Protein 1H4X (pdb70)

Structure (mmCIF, N/CA/C/O backbone):
data_1H4X
#
_entry.id   1H4X
#
_cell.length_a   51.119
_cell.length_b   61.577
_cell.length_c   65.892
_cell.angle_alpha   90.00
_cell.angle_beta   90.00
_cell.angle_gamma   90.00
#
_symmetry.space_group_name_H-M   'P 21 21 21'
#
loop_
_entity.id
_entity.type
_entity.pdbx_description
1 polymer 'ANTI-SIGMA F FACTOR ANTAGONIST'
2 non-polymer 2-AMINO-2-HYDROXYMETHYL-PROPANE-1,3-DIOL
3 water water
#
loop_
_atom_site.group_PDB
_atom_site.id
_atom_site.type_symbol
_atom_site.label_atom_id
_atom_site.label_alt_id
_atom_site.label_comp_id
_atom_site.label_asym_id
_atom_site.label_entity_id
_atom_site.label_seq_id
_atom_site.pdbx_PDB_ins_code
_atom_site.Cartn_x
_atom_site.Cartn_y
_atom_site.Cartn_z
_atom_site.occupancy
_atom_site.B_iso_or_equiv
_atom_site.auth_seq_id
_atom_site.auth_comp_id
_atom_site.auth_asym_id
_atom_site.auth_atom_id
_atom_site.pdbx_PDB_model_num
ATOM 1 N N . ALA A 1 2 ? 26.101 9.228 24.206 1.00 11.16 2 ALA A N 1
ATOM 2 C CA . ALA A 1 2 ? 27.060 9.354 25.298 1.00 10.66 2 ALA A CA 1
ATOM 3 C C . ALA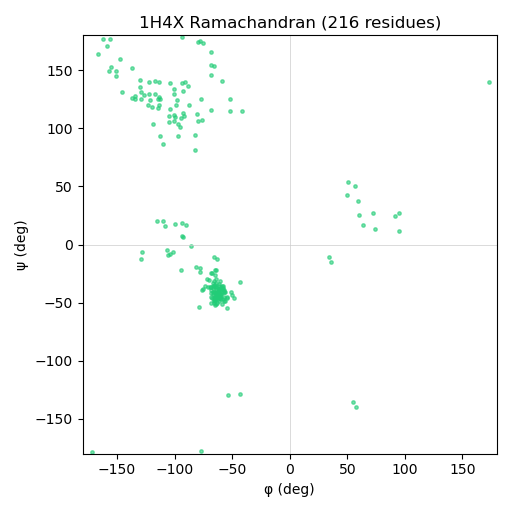 A 1 2 ? 26.669 10.474 26.266 1.00 8.94 2 ALA A C 1
ATOM 4 O O . ALA A 1 2 ? 25.889 11.364 25.955 1.00 9.20 2 ALA A O 1
ATOM 6 N N . PHE A 1 3 ? 27.215 10.382 27.493 1.00 8.79 3 PHE A N 1
ATOM 7 C CA . PHE A 1 3 ? 26.933 11.412 28.486 1.00 8.39 3 PHE A CA 1
ATOM 8 C C . PHE A 1 3 ? 28.020 11.471 29.562 1.00 8.31 3 PHE A C 1
ATOM 9 O O . PHE A 1 3 ? 28.666 10.482 29.883 1.00 9.84 3 PHE A O 1
ATOM 17 N N . GLN A 1 4 ? 28.212 12.688 30.084 1.00 7.40 4 GLN A N 1
ATOM 18 C CA . GLN A 1 4 ? 29.069 12.830 31.255 1.00 7.56 4 GLN A CA 1
ATOM 19 C C . GLN A 1 4 ? 28.309 13.356 32.477 1.00 7.21 4 GLN A C 1
ATOM 20 O O . GLN A 1 4 ? 27.432 14.207 32.388 1.00 7.98 4 GLN A O 1
ATOM 26 N N . LEU A 1 5 ? 28.655 12.784 33.649 1.00 8.08 5 LEU A N 1
ATOM 27 C CA . LEU A 1 5 ? 28.147 13.321 34.911 1.00 7.69 5 LEU A CA 1
ATOM 28 C C . LEU A 1 5 ? 29.250 14.002 35.725 1.00 8.05 5 LEU A C 1
ATOM 29 O O . LEU A 1 5 ? 29.903 13.403 36.568 1.00 9.82 5 LEU A O 1
ATOM 34 N N . GLU A 1 6 ? 29.465 15.298 35.427 1.00 7.07 6 GLU A N 1
ATOM 35 C CA . GLU A 1 6 ? 30.611 15.949 36.042 1.00 7.14 6 GLU A CA 1
ATOM 36 C C . GLU A 1 6 ? 30.196 16.745 37.276 1.00 6.49 6 GLU A C 1
ATOM 37 O O . GLU A 1 6 ? 29.301 17.577 37.247 1.00 7.23 6 GLU A O 1
ATOM 43 N N . MET A 1 7 ? 30.844 16.422 38.404 1.00 7.29 7 MET A N 1
ATOM 44 C CA . MET A 1 7 ? 30.608 17.220 39.595 1.00 8.03 7 MET A CA 1
ATOM 45 C C . MET A 1 7 ? 31.467 18.485 39.573 1.00 8.27 7 MET A C 1
ATOM 46 O O . MET A 1 7 ? 32.570 18.535 40.100 1.00 11.94 7 MET A O 1
ATOM 51 N N . VAL A 1 8 ? 3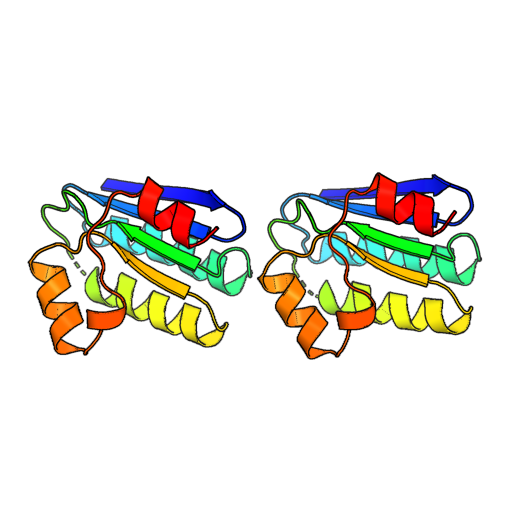0.967 19.495 38.832 1.00 7.73 8 VAL A N 1
ATOM 52 C CA . VAL A 1 8 ? 31.757 20.692 38.580 1.00 9.08 8 VAL A CA 1
ATOM 53 C C . VAL A 1 8 ? 32.105 21.417 39.884 1.00 9.40 8 VAL A C 1
ATOM 54 O O . VAL A 1 8 ? 33.150 22.040 40.028 1.00 10.85 8 VAL A O 1
ATOM 60 N N . THR A 1 9 ? 31.169 21.354 40.849 1.00 9.81 9 THR A N 1
ATOM 61 C CA . THR A 1 9 ? 31.387 21.912 42.182 1.00 10.52 9 THR A CA 1
ATOM 62 C C . THR A 1 9 ? 30.453 21.286 43.218 1.00 10.79 9 THR A C 1
ATOM 63 O O . THR A 1 9 ? 29.542 20.530 42.902 1.00 12.34 9 THR A O 1
ATOM 67 N N . ARG A 1 10 ? 30.725 21.602 44.499 1.00 12.28 10 ARG A N 1
ATOM 68 C CA . ARG A 1 10 ? 29.982 20.892 45.549 1.00 12.05 10 ARG A CA 1
ATOM 69 C C . ARG A 1 10 ? 28.488 20.711 45.216 1.00 11.58 10 ARG A C 1
ATOM 70 O O . ARG A 1 10 ? 27.733 21.666 45.091 1.00 11.97 10 ARG A O 1
ATOM 78 N N . GLU A 1 11 ? 28.088 19.429 45.046 1.00 12.41 11 GLU A N 1
ATOM 79 C CA . GLU A 1 11 ? 26.665 19.077 44.959 1.00 11.72 11 GLU A CA 1
ATOM 80 C C . GLU A 1 11 ? 25.927 19.757 43.798 1.00 9.96 11 GLU A C 1
ATOM 81 O O . GLU A 1 11 ? 24.712 19.683 43.674 1.00 10.40 11 GLU A O 1
ATOM 87 N N . THR A 1 12 ? 26.739 20.089 42.800 1.00 9.57 12 THR A N 1
ATOM 88 C CA . THR A 1 12 ? 26.236 20.538 41.488 1.00 8.71 12 THR A CA 1
ATOM 89 C C . THR A 1 12 ? 26.773 19.655 40.383 1.00 7.22 12 THR A C 1
ATOM 90 O O . THR A 1 12 ? 27.984 19.557 40.235 1.00 8.41 12 THR A O 1
ATOM 94 N N . VAL A 1 13 ? 25.851 19.017 39.654 1.00 6.78 13 VAL A N 1
ATOM 95 C CA . VAL A 1 13 ? 26.306 18.128 38.594 1.00 6.93 13 VAL A CA 1
ATOM 96 C C . VAL A 1 13 ? 25.861 18.608 37.222 1.00 6.46 13 VAL A C 1
ATOM 97 O O . VAL A 1 13 ? 24.708 18.939 36.983 1.00 6.84 13 VAL A O 1
ATOM 101 N N . VAL A 1 14 ? 26.836 18.683 36.304 1.00 6.12 14 VAL A N 1
ATOM 102 C CA . VAL A 1 14 ? 26.467 18.911 34.910 1.00 6.18 14 VAL A CA 1
ATOM 103 C C . VAL A 1 14 ? 26.284 17.596 34.149 1.00 6.23 14 VAL A C 1
ATOM 104 O O . VAL A 1 14 ? 27.220 16.843 33.898 1.00 7.12 14 VAL A O 1
ATOM 108 N N . ILE A 1 15 ? 25.016 17.315 33.809 1.00 6.06 15 ILE A N 1
ATOM 109 C CA . ILE A 1 15 ? 24.742 16.177 32.940 1.00 6.32 15 ILE A CA 1
ATOM 110 C C . ILE A 1 15 ? 24.944 16.547 31.464 1.00 6.20 15 ILE A C 1
ATOM 111 O O . ILE A 1 15 ? 24.079 17.093 30.795 1.00 6.92 15 ILE A O 1
ATOM 116 N N . ARG A 1 16 ? 26.168 16.264 30.978 1.00 6.71 16 ARG A N 1
ATOM 117 C CA . ARG A 1 16 ? 26.517 16.612 29.601 1.00 7.19 16 ARG A CA 1
ATOM 118 C C . ARG A 1 16 ? 26.125 15.515 28.604 1.00 7.53 16 ARG A C 1
ATOM 119 O O . ARG A 1 16 ? 26.555 14.370 28.685 1.00 8.91 16 ARG A O 1
ATOM 127 N N . LEU A 1 17 ? 25.254 15.899 27.648 1.00 7.16 17 LEU A N 1
ATOM 128 C CA . LEU A 1 17 ? 24.757 14.925 26.682 1.00 8.16 17 LEU A CA 1
ATOM 129 C C . LEU A 1 17 ? 25.415 15.082 25.307 1.00 8.70 17 LEU A C 1
ATOM 130 O O . LEU A 1 17 ? 25.597 16.178 24.795 1.00 9.27 17 LEU A O 1
ATOM 135 N N . PHE A 1 18 ? 25.730 13.946 24.694 1.00 9.55 18 PHE A N 1
ATOM 136 C CA . PHE A 1 18 ? 26.460 13.792 23.437 1.00 10.73 18 PHE A CA 1
ATOM 137 C C . PHE A 1 18 ? 25.786 12.784 22.498 1.00 10.66 18 PHE A C 1
ATOM 138 O O . PHE A 1 18 ? 25.528 11.641 22.852 1.00 14.02 18 PHE A O 1
ATOM 146 N N . GLY A 1 19 ? 25.483 13.208 21.255 1.00 8.90 19 GLY A N 1
ATOM 147 C CA . GLY A 1 19 ? 24.952 12.267 20.269 1.00 10.17 19 GLY A CA 1
ATOM 148 C C . GLY A 1 19 ? 23.696 11.546 20.768 1.00 9.54 19 GLY A C 1
ATOM 149 O O . GLY A 1 19 ? 22.713 12.157 21.163 1.00 12.51 19 GLY A O 1
ATOM 150 N N . GLU A 1 20 ? 23.585 10.252 20.581 1.00 10.16 20 GLU A N 1
ATOM 151 C CA . GLU A 1 20 ? 22.332 9.616 20.938 1.00 9.69 20 GLU A CA 1
ATOM 152 C C . GLU A 1 20 ? 22.335 9.175 22.400 1.00 9.33 20 GLU A C 1
ATOM 153 O O . GLU A 1 20 ? 23.309 8.653 22.930 1.00 10.71 20 GLU A O 1
ATOM 159 N N . LEU A 1 21 ? 21.202 9.452 23.068 1.00 9.44 21 LEU A N 1
ATOM 160 C CA . LEU A 1 21 ? 20.973 8.917 24.404 1.00 9.50 21 LEU A CA 1
ATOM 161 C C . LEU A 1 21 ? 19.831 7.895 24.413 1.00 8.73 21 LEU A C 1
ATOM 162 O O . LEU A 1 21 ? 18.657 8.227 24.516 1.00 9.62 21 LEU A O 1
ATOM 167 N N . ASP A 1 22 ? 20.209 6.609 24.266 1.00 9.00 22 ASP A N 1
ATOM 168 C CA . ASP A 1 22 ? 19.173 5.576 24.232 1.00 9.04 22 ASP A CA 1
ATOM 169 C C . ASP A 1 22 ? 18.671 5.205 25.636 1.00 7.98 22 ASP A C 1
ATOM 170 O O . ASP A 1 22 ? 19.156 5.686 26.651 1.00 8.61 22 ASP A O 1
ATOM 175 N N . HIS A 1 23 ? 17.634 4.342 25.666 1.00 8.36 23 HIS A N 1
ATOM 176 C CA . HIS A 1 23 ? 17.015 4.033 26.956 1.00 7.93 23 HIS A CA 1
ATOM 177 C C . HIS A 1 23 ? 17.978 3.306 27.906 1.00 8.13 23 HIS A C 1
ATOM 178 O O . HIS A 1 23 ? 17.889 3.411 29.122 1.00 8.51 23 HIS A O 1
ATOM 185 N N . HIS A 1 24 ? 19.018 2.548 27.537 1.00 8.21 24 HIS A N 1
ATOM 186 C CA . HIS A 1 24 ? 19.955 2.031 28.525 1.00 8.11 24 HIS A CA 1
ATOM 187 C C . HIS A 1 24 ? 20.667 3.146 29.224 1.00 8.02 24 HIS A C 1
ATOM 188 O O . HIS A 1 24 ? 20.857 3.140 30.452 1.00 8.73 24 HIS A O 1
ATOM 195 N N . ALA A 1 25 ? 21.134 4.127 28.465 1.00 8.05 25 ALA A N 1
ATOM 196 C CA . ALA A 1 25 ? 21.831 5.276 29.044 1.00 8.04 25 ALA A CA 1
ATOM 197 C C . ALA A 1 25 ? 20.911 6.094 29.925 1.00 7.81 25 ALA A C 1
ATOM 198 O O . ALA A 1 25 ? 21.339 6.591 30.973 1.00 7.98 25 ALA A O 1
ATOM 200 N N . VAL A 1 26 ? 19.668 6.291 29.510 1.00 7.60 26 VAL A N 1
ATOM 201 C CA . VAL A 1 26 ? 18.711 6.992 30.325 1.00 8.05 26 VAL A CA 1
ATOM 202 C C . VAL A 1 26 ? 18.608 6.342 31.691 1.00 8.14 26 VAL A C 1
ATOM 203 O O . VAL A 1 26 ? 18.625 7.036 32.727 1.00 8.29 26 VAL A O 1
ATOM 207 N N . GLU A 1 27 ? 18.512 5.012 31.707 1.00 8.34 27 GLU A N 1
ATOM 208 C CA . GLU A 1 27 ? 18.393 4.305 32.975 1.00 9.45 27 GLU A CA 1
ATOM 209 C C . GLU A 1 27 ? 19.661 4.425 33.817 1.00 8.84 27 GLU A C 1
ATOM 210 O O . GLU A 1 27 ? 19.580 4.504 35.040 1.00 9.97 27 GLU A O 1
ATOM 216 N N . GLN A 1 28 ? 20.834 4.442 33.193 1.00 8.79 28 GLN A N 1
ATOM 217 C CA . GLN A 1 28 ? 22.072 4.617 33.949 1.00 9.62 28 GLN A CA 1
ATOM 218 C C . GLN A 1 28 ? 22.058 5.983 34.651 1.00 8.33 28 GLN A C 1
ATOM 219 O O . GLN A 1 28 ? 22.440 6.104 35.823 1.00 10.15 28 GLN A O 1
ATOM 225 N N . ILE A 1 29 ? 21.645 7.021 33.955 1.00 7.42 29 ILE A N 1
ATOM 226 C CA . ILE A 1 29 ? 21.598 8.352 34.528 1.00 7.62 29 ILE A CA 1
ATOM 227 C C . ILE A 1 29 ? 20.558 8.376 35.644 1.00 7.66 29 ILE A C 1
ATOM 228 O O . ILE A 1 29 ? 20.816 8.912 36.730 1.00 8.29 29 ILE A O 1
ATOM 233 N N . ARG A 1 30 ? 19.370 7.814 35.411 1.00 7.67 30 ARG A N 1
ATOM 234 C CA . ARG A 1 30 ? 18.327 7.905 36.412 1.00 8.78 30 ARG A CA 1
ATOM 235 C C . ARG A 1 30 ? 18.791 7.261 37.707 1.00 8.86 30 ARG A C 1
ATOM 236 O O . ARG A 1 30 ? 18.629 7.802 38.793 1.00 9.88 30 ARG A O 1
ATOM 244 N N . ALA A 1 31 ? 19.369 6.075 37.652 1.00 9.42 31 ALA A N 1
ATOM 245 C CA . ALA A 1 31 ? 19.776 5.425 38.870 1.00 10.37 31 ALA A CA 1
ATOM 246 C C . ALA A 1 31 ? 20.846 6.206 39.606 1.00 10.15 31 ALA A C 1
ATOM 247 O O . ALA A 1 31 ? 20.769 6.367 40.854 1.00 11.61 31 ALA A O 1
ATOM 249 N N . LYS A 1 32 ? 21.852 6.683 38.904 1.00 9.32 32 LYS A N 1
ATOM 250 C CA . LYS A 1 32 ? 22.950 7.359 39.588 1.00 9.38 32 LYS A CA 1
ATOM 251 C C . LYS A 1 32 ? 22.514 8.689 40.213 1.00 8.53 32 LYS A C 1
ATOM 252 O O . LYS A 1 32 ? 22.851 9.021 41.342 1.00 9.51 32 LYS A O 1
ATOM 258 N N . ILE A 1 33 ? 21.770 9.483 39.419 1.00 7.55 33 ILE A N 1
ATOM 259 C CA . ILE A 1 33 ? 21.369 10.807 39.891 1.00 6.98 33 ILE A CA 1
ATOM 260 C C . ILE A 1 33 ? 20.233 10.736 40.917 1.00 7.39 33 ILE A C 1
ATOM 261 O O . ILE A 1 33 ? 20.215 11.448 41.913 1.00 7.61 33 ILE A O 1
ATOM 266 N N . SER A 1 34 ? 19.254 9.851 40.774 1.00 7.64 34 SER A N 1
ATOM 267 C CA . SER A 1 34 ? 18.229 9.721 41.805 1.00 9.07 34 SER A CA 1
ATOM 268 C C . SER A 1 34 ? 18.882 9.398 43.139 1.00 8.66 34 SER A C 1
ATOM 269 O O . SER A 1 34 ? 18.571 9.998 44.194 1.00 9.46 34 SER A O 1
ATOM 274 N N . THR A 1 35 ? 19.778 8.424 43.154 1.00 9.07 35 THR A N 1
ATOM 275 C CA . THR A 1 35 ? 20.463 8.067 44.370 1.00 10.27 35 THR A CA 1
ATOM 276 C C . THR A 1 35 ? 21.204 9.262 44.972 1.00 9.65 35 THR A C 1
ATOM 277 O O . THR A 1 35 ? 21.182 9.476 46.186 1.00 10.64 35 THR A O 1
ATOM 281 N N . ALA A 1 36 ? 21.907 10.000 44.129 1.00 8.98 36 ALA A N 1
ATOM 282 C CA . ALA A 1 36 ? 22.652 11.154 44.593 1.00 9.00 36 ALA A CA 1
ATOM 283 C C . ALA A 1 36 ? 21.763 12.200 45.208 1.00 7.90 36 ALA A C 1
ATOM 284 O O . ALA A 1 36 ? 22.149 12.840 46.189 1.00 8.93 36 ALA A O 1
ATOM 286 N N . ILE A 1 37 ? 20.582 12.431 44.658 1.00 7.57 37 ILE A N 1
ATOM 287 C CA . ILE A 1 37 ? 19.660 13.373 45.253 1.00 7.85 37 ILE A CA 1
ATOM 288 C C . ILE A 1 37 ? 19.206 12.872 46.623 1.00 8.32 37 ILE A C 1
ATOM 289 O O . ILE A 1 37 ? 19.178 13.631 47.584 1.00 9.03 37 ILE A O 1
ATOM 294 N N . PHE A 1 38 ? 18.806 11.613 46.714 1.00 8.89 38 PHE A N 1
ATOM 295 C CA . PHE A 1 38 ? 18.329 11.036 47.990 1.00 10.35 38 PHE A CA 1
ATOM 296 C C . PHE A 1 38 ? 19.374 11.133 49.066 1.00 10.99 38 PHE A C 1
ATOM 297 O O . PHE A 1 38 ? 19.044 11.355 50.232 1.00 12.24 38 PHE A O 1
ATOM 305 N N . GLN A 1 39 ? 20.623 10.943 48.698 1.00 10.89 39 GLN A N 1
ATOM 306 C CA . GLN A 1 39 ? 21.733 10.942 49.649 1.00 12.28 39 GLN A CA 1
ATOM 307 C C . GLN A 1 39 ? 22.197 12.362 49.998 1.00 12.11 39 GLN A C 1
ATOM 308 O O . GLN A 1 39 ? 22.874 12.595 50.991 1.00 14.00 39 GLN A O 1
ATOM 314 N N . GLY A 1 40 ? 21.843 13.324 49.124 1.00 10.29 40 GLY A N 1
ATOM 315 C CA . GLY A 1 40 ? 22.125 14.737 49.347 1.00 10.47 40 GLY A CA 1
ATOM 316 C C . GLY A 1 40 ? 23.424 15.169 48.664 1.00 9.67 40 GLY A C 1
ATOM 317 O O . GLY A 1 40 ? 23.975 16.232 48.920 1.00 10.97 40 GLY A O 1
ATOM 318 N N . ALA A 1 41 ? 23.936 14.278 47.795 1.00 9.27 41 ALA A N 1
ATOM 319 C CA . ALA A 1 41 ? 25.183 14.560 47.096 1.00 9.97 41 ALA A CA 1
ATOM 320 C C . ALA A 1 41 ? 24.954 15.524 45.933 1.00 9.77 41 ALA A C 1
ATOM 321 O O . ALA A 1 41 ? 25.853 16.206 45.457 1.00 11.44 41 ALA A O 1
ATOM 323 N N . VAL A 1 42 ? 23.701 15.535 45.447 1.00 8.64 42 VAL A N 1
ATOM 324 C CA . VAL A 1 42 ? 23.317 16.474 44.396 1.00 8.25 42 VAL A CA 1
ATOM 325 C C . VAL A 1 42 ? 22.079 17.294 44.774 1.00 7.95 42 VAL A C 1
ATOM 326 O O . VAL A 1 42 ? 21.057 16.778 45.207 1.00 7.79 42 VAL A O 1
ATOM 330 N N . THR A 1 43 ? 22.219 18.625 44.632 1.00 7.83 43 THR A N 1
ATOM 331 C CA . THR A 1 43 ? 21.087 19.509 44.868 1.00 7.95 43 THR A CA 1
ATOM 332 C C . THR A 1 43 ? 20.867 20.454 43.688 1.00 8.18 43 THR A C 1
ATOM 333 O O . THR A 1 43 ? 19.874 21.165 43.604 1.00 8.51 43 THR A O 1
ATOM 337 N N . THR A 1 44 ? 21.745 20.483 42.690 1.00 7.64 44 THR A N 1
ATOM 338 C CA . THR A 1 44 ? 21.544 21.240 41.464 1.00 7.54 44 THR A CA 1
ATOM 339 C C . THR A 1 44 ? 21.961 20.433 40.239 1.00 6.41 44 THR A C 1
ATOM 340 O O . THR A 1 44 ? 23.057 19.895 40.150 1.00 7.25 44 THR A O 1
ATOM 344 N N . ILE A 1 45 ? 21.022 20.322 39.288 1.00 6.90 45 ILE A N 1
ATOM 345 C CA . ILE A 1 45 ? 21.349 19.638 38.048 1.00 6.43 45 ILE A CA 1
ATOM 346 C C . ILE A 1 45 ? 21.347 20.613 36.867 1.00 6.28 45 ILE A C 1
ATOM 347 O O . ILE A 1 45 ? 20.360 21.277 36.578 1.00 7.23 45 ILE A O 1
ATOM 352 N N . ILE A 1 46 ? 22.498 20.740 36.188 1.00 6.13 46 ILE A N 1
ATOM 353 C CA . ILE A 1 46 ? 22.464 21.399 34.890 1.00 5.84 46 ILE A CA 1
ATOM 354 C C . ILE A 1 46 ? 22.471 20.395 33.737 1.00 5.44 46 ILE A C 1
ATOM 355 O O . ILE A 1 46 ? 23.467 19.747 33.444 1.00 6.48 46 ILE A O 1
ATOM 360 N N . TRP A 1 47 ? 21.298 20.250 33.096 1.00 5.51 47 TRP A N 1
ATOM 361 C CA . TRP A 1 47 ? 21.196 19.426 31.900 1.00 5.87 47 TRP A CA 1
ATOM 362 C C . TRP A 1 47 ? 21.786 20.139 30.684 1.00 5.63 47 TRP A C 1
ATOM 363 O O . TRP A 1 47 ? 21.228 21.095 30.161 1.00 6.59 47 TRP A O 1
ATOM 374 N N . ASN A 1 48 ? 22.947 19.763 30.156 1.00 6.15 48 ASN A N 1
ATOM 375 C CA . ASN A 1 48 ? 23.424 20.459 28.963 1.00 6.24 48 ASN A CA 1
ATOM 376 C C . ASN A 1 48 ? 23.038 19.715 27.680 1.00 6.67 48 ASN A C 1
ATOM 377 O O . ASN A 1 48 ? 23.629 18.712 27.303 1.00 7.38 48 ASN A O 1
ATOM 382 N N . PHE A 1 49 ? 21.981 20.223 27.018 1.00 6.60 49 PHE A N 1
ATOM 383 C CA . PHE A 1 49 ? 21.456 19.591 25.802 1.00 7.15 49 PHE A CA 1
ATOM 384 C C . PHE A 1 49 ? 22.169 20.018 24.496 1.00 7.54 49 PHE A C 1
ATOM 385 O O . PHE A 1 49 ? 21.833 19.565 23.410 1.00 8.72 49 PHE A O 1
ATOM 393 N N . GLU A 1 50 ? 23.156 20.935 24.608 1.00 7.78 50 GLU A N 1
ATOM 394 C CA . GLU A 1 50 ? 23.747 21.525 23.393 1.00 8.13 50 GLU A CA 1
ATOM 395 C C . GLU A 1 50 ? 24.148 20.492 22.321 1.00 9.14 50 GLU A C 1
ATOM 396 O O . GLU A 1 50 ? 23.926 20.678 21.132 1.00 11.86 50 GLU A O 1
ATOM 402 N N . ARG A 1 51 ? 24.819 19.392 22.726 1.00 8.79 51 ARG A N 1
ATOM 403 C CA . ARG A 1 51 ? 25.357 18.470 21.725 1.00 9.37 51 ARG A CA 1
ATOM 404 C C . ARG A 1 51 ? 24.616 17.127 21.697 1.00 8.69 51 ARG A C 1
ATOM 405 O O . ARG A 1 51 ? 25.045 16.168 21.069 1.00 9.26 51 ARG A O 1
ATOM 413 N N . LEU A 1 52 ? 23.405 17.102 22.211 1.00 8.18 52 LEU A N 1
ATOM 414 C CA . LEU A 1 52 ? 22.531 15.952 22.052 1.00 9.25 52 LEU A CA 1
ATOM 415 C C . LEU A 1 52 ? 21.920 15.902 20.653 1.00 8.70 52 LEU A C 1
ATOM 416 O O . LEU A 1 52 ? 21.332 16.855 20.160 1.00 12.26 52 LEU A O 1
ATOM 421 N N . SER A 1 53 ? 22.119 14.751 19.987 1.00 9.28 53 SER A N 1
ATOM 422 C CA . SER A 1 53 ? 21.486 14.558 18.692 1.00 10.47 53 SER A CA 1
ATOM 423 C C . SER A 1 53 ? 20.018 14.173 18.859 1.00 11.62 53 SER A C 1
ATOM 424 O O . SER A 1 53 ? 19.122 14.762 18.269 1.00 15.85 53 SER A O 1
ATOM 429 N N . PHE A 1 54 ? 19.816 13.109 19.651 1.00 10.26 54 PHE A N 1
ATOM 430 C CA . PHE A 1 54 ? 18.462 12.781 20.070 1.00 10.81 54 PHE A CA 1
ATOM 431 C C . PHE A 1 54 ? 18.471 11.769 21.213 1.00 9.97 54 PHE A C 1
ATOM 432 O O . PHE A 1 54 ? 19.477 11.138 21.511 1.00 9.80 54 PHE A O 1
ATOM 440 N N . MET A 1 55 ? 17.331 11.665 21.884 1.00 10.49 55 MET A N 1
ATOM 441 C CA . MET A 1 55 ? 17.344 10.702 22.976 1.00 10.09 55 MET A CA 1
ATOM 442 C C . MET A 1 55 ? 16.064 9.867 22.998 1.00 8.96 55 MET A C 1
ATOM 443 O O . MET A 1 55 ? 15.006 10.280 22.541 1.00 9.35 55 MET A O 1
ATOM 451 N N . ASP A 1 56 ? 16.197 8.636 23.518 1.00 8.76 56 ASP A N 1
ATOM 452 C CA . ASP A 1 56 ? 15.015 7.804 23.684 1.00 8.67 56 ASP A CA 1
ATOM 453 C C . ASP A 1 56 ? 13.848 8.624 24.240 1.00 8.12 56 ASP A C 1
ATOM 454 O O . ASP A 1 56 ? 14.016 9.517 25.060 1.00 9.17 56 ASP A O 1
ATOM 474 N N . SER A 1 5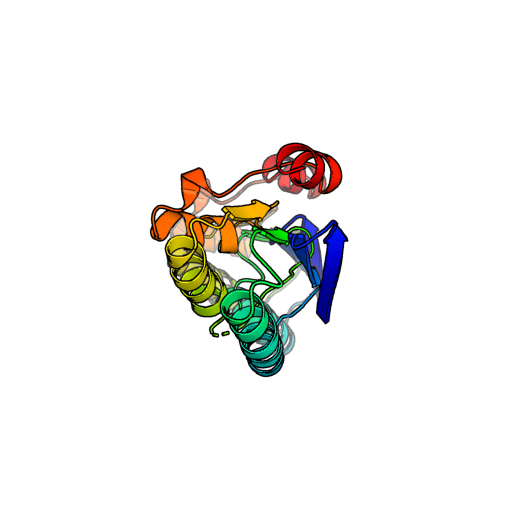8 ? 12.046 7.978 26.684 1.00 8.55 58 SER A N 1
ATOM 475 C CA . SER A 1 58 ? 12.075 7.942 28.143 1.00 9.45 58 SER A CA 1
ATOM 476 C C . SER A 1 58 ? 12.961 9.049 28.721 1.00 9.17 58 SER A C 1
ATOM 477 O O . SER A 1 58 ? 12.942 9.338 29.910 1.00 8.98 58 SER A O 1
ATOM 480 N N . GLY A 1 59 ? 13.740 9.741 27.908 1.00 9.18 59 GLY A N 1
ATOM 481 C CA . GLY A 1 59 ? 14.551 10.825 28.425 1.00 8.62 59 GLY A CA 1
ATOM 482 C C . GLY A 1 59 ? 13.776 12.020 28.914 1.00 8.60 59 GLY A C 1
ATOM 483 O O . GLY A 1 59 ? 14.269 12.746 29.776 1.00 8.29 59 GLY A O 1
ATOM 484 N N . VAL A 1 60 ? 12.557 12.248 28.419 1.00 9.35 60 VAL A N 1
ATOM 485 C CA . VAL A 1 60 ? 11.784 13.366 28.908 1.00 9.33 60 VAL A CA 1
ATOM 486 C C . VAL A 1 60 ? 11.433 13.135 30.379 1.00 7.67 60 VAL A C 1
ATOM 487 O O . VAL A 1 60 ? 11.583 13.995 31.246 1.00 8.02 60 VAL A O 1
ATOM 491 N N . GLY A 1 61 ? 10.946 11.923 30.644 1.00 8.37 61 GLY A N 1
ATOM 492 C CA . GLY A 1 61 ? 10.577 11.442 31.969 1.00 8.73 61 GLY A CA 1
ATOM 493 C C . GLY A 1 61 ? 11.774 11.475 32.917 1.00 7.84 61 GLY A C 1
ATOM 494 O O . GLY A 1 61 ? 11.662 11.730 34.108 1.00 8.40 61 GLY A O 1
ATOM 495 N N . LEU A 1 62 ? 12.951 11.160 32.346 1.00 7.89 62 LEU A N 1
ATOM 496 C CA . LEU A 1 62 ? 14.170 11.206 33.139 1.00 7.75 62 LEU A CA 1
ATOM 497 C C . LEU A 1 62 ? 14.373 12.588 33.760 1.00 7.32 62 LEU A C 1
ATOM 498 O O . LEU A 1 62 ? 14.625 12.732 34.949 1.00 7.55 62 LEU A O 1
ATOM 503 N N . VAL A 1 63 ? 14.236 13.620 32.930 1.00 6.94 63 VAL A N 1
ATOM 504 C CA . VAL A 1 63 ? 14.395 14.971 33.375 1.00 7.25 63 VAL A CA 1
ATOM 505 C C . VAL A 1 63 ? 13.297 15.366 34.368 1.00 6.95 63 VAL A C 1
ATOM 506 O O . VAL A 1 63 ? 13.565 15.905 35.435 1.00 7.06 63 VAL A O 1
ATOM 510 N N . LEU A 1 64 ? 12.048 15.113 33.976 1.00 7.12 64 LEU A N 1
ATOM 511 C CA . LEU A 1 64 ? 10.909 15.543 34.769 1.00 7.28 64 LEU A CA 1
ATOM 512 C C . LEU A 1 64 ? 10.893 14.841 36.123 1.00 7.12 64 LEU A C 1
ATOM 513 O O . LEU A 1 64 ? 10.536 15.413 37.145 1.00 7.39 64 LEU A O 1
ATOM 521 N N . GLY A 1 65 ? 11.289 13.559 36.170 1.00 6.96 65 GLY A N 1
ATOM 522 C CA . GLY A 1 65 ? 11.316 12.771 37.395 1.00 7.30 65 GLY A CA 1
ATOM 523 C C . GLY A 1 65 ? 12.343 13.324 38.383 1.00 7.14 65 GLY A C 1
ATOM 524 O O . GLY A 1 65 ? 12.136 13.369 39.589 1.00 7.92 65 GLY A O 1
ATOM 525 N N . ARG A 1 66 ? 13.504 13.716 37.829 1.00 6.53 66 ARG A N 1
ATOM 526 C CA . ARG A 1 66 ? 14.536 14.308 38.668 1.00 7.23 66 ARG A CA 1
ATOM 527 C C . ARG A 1 66 ? 14.124 15.699 39.153 1.00 7.64 66 ARG A C 1
ATOM 528 O O . ARG A 1 66 ? 14.424 16.111 40.266 1.00 8.31 66 ARG A O 1
ATOM 536 N N . MET A 1 67 ? 13.335 16.435 38.366 1.00 7.79 67 MET A N 1
ATOM 537 C CA . MET A 1 67 ? 12.808 17.705 38.828 1.00 9.42 67 MET A CA 1
ATOM 538 C C . MET A 1 67 ? 11.932 17.487 40.048 1.00 10.18 67 MET A C 1
ATOM 539 O O . MET A 1 67 ? 12.051 18.213 41.042 1.00 12.28 67 MET A O 1
ATOM 544 N N . ARG A 1 68 ? 11.091 16.456 40.030 1.00 10.37 68 ARG A N 1
ATOM 545 C CA . ARG A 1 68 ? 10.265 16.231 41.203 1.00 11.03 68 ARG A CA 1
ATOM 546 C C . ARG A 1 68 ? 11.120 15.790 42.386 1.00 10.82 68 ARG A C 1
ATOM 547 O O . ARG A 1 68 ? 10.918 16.205 43.520 1.00 12.04 68 ARG A O 1
ATOM 555 N N . GLU A 1 69 ? 12.134 14.957 42.178 1.00 10.14 69 GLU A N 1
ATOM 556 C CA . GLU A 1 69 ? 12.970 14.598 43.313 1.00 9.99 69 GLU A CA 1
ATOM 557 C C . GLU A 1 69 ? 13.672 15.826 43.890 1.00 9.90 69 GLU A C 1
ATOM 558 O O . GLU A 1 69 ? 13.831 15.974 45.095 1.00 12.20 69 GLU A O 1
ATOM 564 N N . LEU A 1 70 ? 14.171 16.745 43.073 1.00 9.50 70 LEU A N 1
ATOM 565 C CA . LEU A 1 70 ? 14.830 17.961 43.530 1.00 10.06 70 LEU A CA 1
ATOM 566 C C . LEU A 1 70 ? 13.861 18.884 44.273 1.00 13.14 70 LEU A C 1
ATOM 567 O O . LEU A 1 70 ? 14.125 19.359 45.369 1.00 12.94 70 LEU A O 1
ATOM 572 N N . GLU A 1 71 ? 12.720 19.172 43.617 1.00 15.70 71 GLU A N 1
ATOM 573 C CA . GLU A 1 71 ? 11.758 20.039 44.291 1.00 17.35 71 GLU A CA 1
ATOM 574 C C . GLU A 1 71 ? 11.579 19.686 45.775 1.00 17.85 71 GLU A C 1
ATOM 575 O O . GLU A 1 71 ? 11.289 20.530 46.613 1.00 20.28 71 GLU A O 1
ATOM 581 N N . ALA A 1 72 ? 11.721 18.381 46.085 1.00 18.15 72 ALA A N 1
ATOM 582 C CA . ALA A 1 72 ? 11.487 17.896 47.443 1.00 20.12 72 ALA A CA 1
ATOM 583 C C . ALA A 1 72 ? 12.554 18.402 48.419 1.00 19.89 72 ALA A C 1
ATOM 584 O O . ALA A 1 72 ? 12.357 18.474 49.625 1.00 23.36 72 ALA A O 1
ATOM 586 N N . VAL A 1 73 ? 13.736 18.724 47.862 1.00 17.23 73 VAL A N 1
ATOM 587 C CA . VAL A 1 73 ? 14.814 19.212 48.714 1.00 15.39 73 VAL A CA 1
ATOM 588 C C . VAL A 1 73 ? 15.186 20.662 48.391 1.00 13.22 73 VAL A C 1
ATOM 589 O O . VAL A 1 73 ? 16.254 21.147 48.734 1.00 14.51 73 VAL A O 1
ATOM 593 N N . ALA A 1 74 ? 14.233 21.281 47.759 1.00 12.44 74 ALA A N 1
ATOM 594 C CA . ALA A 1 74 ? 14.334 22.640 47.251 1.00 12.37 74 ALA A CA 1
ATOM 595 C C . ALA A 1 74 ? 15.612 22.828 46.439 1.00 11.93 74 ALA A C 1
ATOM 596 O O . ALA A 1 74 ? 16.275 23.855 46.503 1.00 14.46 74 ALA A O 1
ATOM 598 N N . GLY A 1 75 ? 15.893 21.824 45.608 1.00 11.08 75 GLY A N 1
ATOM 599 C CA . GLY A 1 75 ? 16.988 21.758 44.645 1.00 10.47 75 GLY A CA 1
ATOM 600 C C . GLY A 1 75 ? 16.718 22.626 43.412 1.00 10.52 75 GLY A C 1
ATOM 601 O O . GLY A 1 75 ? 15.660 23.221 43.250 1.00 14.39 75 GLY A O 1
ATOM 602 N N . ARG A 1 76 ? 17.744 22.719 42.540 1.00 9.61 76 ARG A N 1
ATOM 603 C CA . ARG A 1 76 ? 17.579 23.558 41.360 1.00 9.61 76 ARG A CA 1
ATOM 604 C C . ARG A 1 76 ? 17.786 22.761 40.073 1.00 8.44 76 ARG A C 1
ATOM 605 O O . ARG A 1 76 ? 18.643 21.889 39.974 1.00 8.99 76 ARG A O 1
ATOM 619 N N . THR A 1 77 ? 16.936 23.058 39.074 1.00 9.21 77 THR A N 1
ATOM 620 C CA . THR A 1 77 ? 17.095 22.421 37.773 1.00 8.83 77 THR A CA 1
ATOM 621 C C . THR A 1 77 ? 17.284 23.450 36.663 1.00 8.47 77 THR A C 1
ATOM 622 O O . THR A 1 77 ? 16.556 24.428 36.537 1.00 9.63 77 THR A O 1
ATOM 626 N N . ILE A 1 78 ? 18.339 23.221 35.868 1.00 7.43 78 ILE A N 1
ATOM 627 C CA . ILE A 1 78 ? 18.565 24.056 34.696 1.00 7.12 78 ILE A CA 1
ATOM 628 C C . ILE A 1 78 ? 18.592 23.231 33.410 1.00 6.35 78 ILE A C 1
ATOM 629 O O . ILE A 1 78 ? 19.329 22.263 33.266 1.00 6.76 78 ILE A O 1
ATOM 634 N N . LEU A 1 79 ? 17.716 23.622 32.470 1.00 6.38 79 LEU A N 1
ATOM 635 C CA . LEU A 1 79 ? 17.760 23.051 31.135 1.00 7.07 79 LEU A CA 1
ATOM 636 C C . LEU A 1 79 ? 18.535 23.954 30.169 1.00 6.47 79 LEU A C 1
ATOM 637 O O . LEU A 1 79 ? 18.070 24.998 29.731 1.00 8.58 79 LEU A O 1
ATOM 642 N N . LEU A 1 80 ? 19.783 23.531 29.871 1.00 5.84 80 LEU A N 1
ATOM 643 C CA . LEU A 1 80 ? 20.675 24.402 29.105 1.00 6.21 80 LEU A CA 1
ATOM 644 C C . LEU A 1 80 ? 20.758 24.027 27.612 1.00 6.22 80 LEU A C 1
ATOM 645 O O . LEU A 1 80 ? 20.945 22.879 27.231 1.00 6.49 80 LEU A O 1
ATOM 650 N N . ASN A 1 81 ? 20.558 25.058 26.758 1.00 6.12 81 ASN A N 1
ATOM 651 C CA . ASN A 1 81 ? 20.843 24.929 25.324 1.00 6.64 81 ASN A CA 1
ATOM 652 C C . ASN A 1 81 ? 20.093 23.776 24.644 1.00 6.99 81 ASN A C 1
ATOM 653 O O . ASN A 1 81 ? 20.654 22.994 23.888 1.00 8.10 81 ASN A O 1
ATOM 658 N N . PRO A 1 82 ? 18.781 23.698 24.841 1.00 7.93 82 PRO A N 1
ATOM 659 C CA . PRO A 1 82 ? 17.961 22.657 24.239 1.00 8.23 82 PRO A CA 1
ATOM 660 C C . PRO A 1 82 ? 17.880 22.829 22.725 1.00 8.79 82 PRO A C 1
ATOM 661 O O . PRO A 1 82 ? 17.914 23.929 22.188 1.00 9.98 82 PRO A O 1
ATOM 665 N N . SER A 1 83 ? 17.812 21.684 22.025 1.00 10.25 83 SER A N 1
ATOM 666 C CA . SER A 1 83 ? 17.644 21.746 20.583 1.00 11.50 83 SER A CA 1
ATOM 667 C C . SER A 1 83 ? 16.194 22.060 20.216 1.00 11.11 83 SER A C 1
ATOM 668 O O . SER A 1 83 ? 15.300 22.054 21.053 1.00 11.09 83 SER A O 1
ATOM 671 N N . PRO A 1 84 ? 15.768 22.272 18.961 1.00 11.61 84 PRO A N 1
ATOM 672 C CA . PRO A 1 84 ? 14.329 22.551 18.772 1.00 11.95 84 PRO A CA 1
ATOM 673 C C . PRO A 1 84 ? 13.375 21.450 19.310 1.00 11.26 84 PRO A C 1
ATOM 674 O O . PRO A 1 84 ? 12.360 21.724 19.937 1.00 11.47 84 PRO A O 1
ATOM 678 N N . THR A 1 85 ? 13.676 20.181 19.135 1.00 11.44 85 THR A N 1
ATOM 679 C CA . THR A 1 85 ? 12.798 19.136 19.646 1.00 11.60 85 THR A CA 1
ATOM 680 C C . THR A 1 85 ? 12.725 19.188 21.149 1.00 10.39 85 THR A C 1
ATOM 681 O O . THR A 1 85 ? 11.646 19.045 21.736 1.00 10.87 85 THR A O 1
ATOM 685 N N . MET A 1 86 ? 13.869 19.337 21.791 1.00 10.07 86 MET A N 1
ATOM 686 C CA . MET A 1 86 ? 13.812 19.317 23.243 1.00 10.47 86 MET A CA 1
ATOM 687 C C . MET A 1 86 ? 13.158 20.586 23.778 1.00 8.89 86 MET A C 1
ATOM 688 O O . MET A 1 86 ? 12.461 20.580 24.784 1.00 9.17 86 MET A O 1
ATOM 693 N N . ARG A 1 87 ? 13.409 21.717 23.144 1.00 8.49 87 ARG A N 1
ATOM 694 C CA . ARG A 1 87 ? 12.760 22.921 23.610 1.00 9.40 87 ARG A CA 1
ATOM 695 C C . ARG A 1 87 ? 11.256 22.769 23.488 1.00 8.20 87 ARG A C 1
ATOM 696 O O . ARG A 1 87 ? 10.494 23.157 24.364 1.00 9.16 87 ARG A O 1
ATOM 704 N N . LYS A 1 88 ? 10.764 22.177 22.403 1.00 8.12 88 LYS A N 1
ATOM 705 C CA . LYS A 1 88 ? 9.341 21.983 22.254 1.00 8.54 88 LYS A CA 1
ATOM 706 C C . LYS A 1 88 ? 8.756 21.077 23.333 1.00 8.25 88 LYS A C 1
ATOM 707 O O . LYS A 1 88 ? 7.704 21.410 23.908 1.00 8.49 88 LYS A O 1
ATOM 713 N N . VAL A 1 89 ? 9.401 19.939 23.591 1.00 8.08 89 VAL A N 1
ATOM 714 C CA . VAL A 1 89 ? 8.814 19.027 24.549 1.00 8.77 89 VAL A CA 1
ATOM 715 C C . VAL A 1 89 ? 8.801 19.597 25.967 1.00 8.62 89 VAL A C 1
ATOM 716 O O . VAL A 1 89 ? 7.862 19.385 26.723 1.00 9.42 89 VAL A O 1
ATOM 720 N N . PHE A 1 90 ? 9.866 20.316 26.325 1.00 9.22 90 PHE A N 1
ATOM 721 C CA . PHE A 1 90 ? 9.932 20.914 27.646 1.00 10.25 90 PHE A CA 1
ATOM 722 C C . PHE A 1 90 ? 8.986 22.138 27.765 1.00 9.86 90 PHE A C 1
ATOM 723 O O . PHE A 1 90 ? 8.340 22.337 28.786 1.00 10.99 90 PHE A O 1
ATOM 738 N N . GLN A 1 91 ? 8.840 22.920 26.696 1.00 9.80 91 GLN A N 1
ATOM 739 C CA . GLN A 1 91 ? 7.861 23.999 26.734 1.00 10.39 91 GLN A CA 1
ATOM 740 C C . GLN A 1 91 ? 6.436 23.460 26.876 1.00 10.41 91 GLN A C 1
ATOM 741 O O . GLN A 1 91 ? 5.595 24.026 27.562 1.00 11.97 91 GLN A O 1
ATOM 747 N N . PHE A 1 92 ? 6.155 22.307 26.304 1.00 9.49 92 PHE A N 1
ATOM 748 C CA . PHE A 1 92 ? 4.829 21.710 26.419 1.00 8.94 92 PHE A CA 1
ATOM 749 C C . PHE A 1 92 ? 4.447 21.465 27.879 1.00 10.78 92 PHE A C 1
ATOM 750 O O . PHE A 1 92 ? 3.293 21.554 28.276 1.00 12.11 92 PHE A O 1
ATOM 758 N N . SER A 1 93 ? 5.462 21.098 28.680 1.00 11.41 93 SER A N 1
ATOM 759 C CA . SER A 1 93 ? 5.212 20.881 30.099 1.00 14.48 93 SER A CA 1
ATOM 760 C C . SER A 1 93 ? 5.412 22.169 30.900 1.00 14.91 93 SER A C 1
ATOM 761 O O . SER A 1 93 ? 5.369 22.186 32.123 1.00 19.56 93 SER A O 1
ATOM 765 N N . GLY A 1 94 ? 5.437 23.320 30.259 1.00 15.25 94 GLY A N 1
ATOM 766 C CA . GLY A 1 94 ? 5.511 24.557 31.011 1.00 15.43 94 GLY A CA 1
ATOM 767 C C . GLY A 1 94 ? 6.869 24.787 31.640 1.00 14.57 94 GLY A C 1
ATOM 768 O O . GLY A 1 94 ? 6.969 25.515 32.627 1.00 16.54 94 GLY A O 1
ATOM 769 N N . LEU A 1 95 ? 7.930 24.237 31.047 1.00 13.99 95 LEU A N 1
ATOM 770 C CA . LEU A 1 95 ? 9.198 24.328 31.758 1.00 13.97 95 LEU A CA 1
ATOM 771 C C . LEU A 1 95 ? 10.059 25.468 31.217 1.00 12.86 95 LEU A C 1
ATOM 772 O O . LEU A 1 95 ? 11.271 25.518 31.398 1.00 13.06 95 LEU A O 1
ATOM 777 N N . GLY A 1 96 ? 9.393 26.384 30.493 1.00 11.69 96 GLY A N 1
ATOM 778 C CA . GLY A 1 96 ? 10.112 27.534 29.965 1.00 12.49 96 GLY A CA 1
ATOM 779 C C . GLY A 1 96 ? 10.939 28.212 31.056 1.00 12.32 96 GLY A C 1
ATOM 780 O O . GLY A 1 96 ? 12.063 28.646 30.841 1.00 13.24 96 GLY A O 1
ATOM 781 N N . PRO A 1 97 ? 10.360 28.377 32.261 1.00 11.05 97 PRO A N 1
ATOM 782 C CA . PRO A 1 97 ? 11.085 29.116 33.294 1.00 11.78 97 PRO A CA 1
ATOM 783 C C . PRO A 1 97 ? 12.402 28.438 33.713 1.00 11.60 97 PRO A C 1
ATOM 784 O O . PRO A 1 97 ? 13.223 29.010 34.416 1.00 12.96 97 PRO A O 1
ATOM 788 N N . TRP A 1 98 ? 12.583 27.169 33.292 1.00 10.50 98 TRP A N 1
ATOM 789 C CA . TRP A 1 98 ? 13.783 26.444 33.717 1.00 10.29 98 TRP A CA 1
ATOM 790 C C . TRP A 1 98 ? 14.803 26.284 32.586 1.00 9.61 98 TRP A C 1
ATOM 791 O O . TRP A 1 98 ? 15.872 25.711 32.752 1.00 10.37 98 TRP A O 1
ATOM 802 N N . MET A 1 99 ? 14.421 26.733 31.395 1.00 10.39 99 MET A N 1
ATOM 803 C CA . MET A 1 99 ? 15.234 26.599 30.204 1.00 9.52 99 MET A CA 1
ATOM 804 C C . MET A 1 99 ? 16.071 27.852 29.997 1.00 9.17 99 MET A C 1
ATOM 805 O O . MET A 1 99 ? 15.607 28.973 30.156 1.00 12.08 99 MET A O 1
ATOM 813 N N . MET A 1 100 ? 17.320 27.676 29.603 1.00 8.29 100 MET A N 1
ATOM 814 C CA . MET A 1 100 ? 18.031 28.896 29.280 1.00 10.00 100 MET A CA 1
ATOM 815 C C . MET A 1 100 ? 19.094 28.626 28.221 1.00 7.97 100 MET A C 1
ATOM 816 O O . MET A 1 100 ? 19.635 27.538 28.103 1.00 7.63 100 MET A O 1
ATOM 821 N N . ASP A 1 101 ? 19.354 29.658 27.408 1.00 8.51 101 ASP A N 1
ATOM 822 C CA . ASP A 1 101 ? 20.441 29.601 26.444 1.00 9.75 101 ASP A CA 1
ATOM 823 C C . ASP A 1 101 ? 21.640 30.437 26.892 1.00 8.53 101 ASP A C 1
ATOM 824 O O . ASP A 1 101 ? 21.633 31.662 26.873 1.00 9.20 101 ASP A O 1
ATOM 829 N N . ALA A 1 102 ? 22.685 29.733 27.349 1.00 8.20 102 ALA A N 1
ATOM 830 C CA . ALA A 1 102 ? 23.917 30.438 27.652 1.00 8.27 102 ALA A CA 1
ATOM 831 C C . ALA A 1 102 ? 25.095 29.478 27.580 1.00 8.36 102 ALA A C 1
ATOM 832 O O . ALA A 1 102 ? 24.956 28.292 27.313 1.00 9.97 102 ALA A O 1
ATOM 834 N N . THR A 1 103 ? 26.294 30.031 27.778 1.00 8.80 103 THR A N 1
ATOM 835 C CA . THR A 1 103 ? 27.439 29.158 27.909 1.00 8.85 103 THR A CA 1
ATOM 836 C C . THR A 1 103 ? 27.298 28.331 29.181 1.00 8.30 103 THR A C 1
ATOM 837 O O . THR A 1 103 ? 26.673 28.737 30.150 1.00 8.50 103 THR A O 1
ATOM 841 N N . GLU A 1 104 ? 27.948 27.159 29.145 1.00 8.92 104 GLU A N 1
ATOM 842 C CA . GLU A 1 104 ? 27.912 26.295 30.313 1.00 8.73 104 GLU A CA 1
ATOM 843 C C . GLU A 1 104 ? 28.509 26.976 31.539 1.00 8.35 104 GLU A C 1
ATOM 844 O O . GLU A 1 104 ? 27.968 26.924 32.633 1.00 9.05 104 GLU A O 1
ATOM 850 N N . GLU A 1 105 ? 29.589 27.725 31.331 1.00 8.82 105 GLU A N 1
ATOM 851 C CA . GLU A 1 105 ? 30.197 28.467 32.430 1.00 9.12 105 GLU A CA 1
ATOM 852 C C . GLU A 1 105 ? 29.249 29.541 32.997 1.00 8.24 105 GLU A C 1
ATOM 853 O O . GLU A 1 105 ? 29.182 29.718 34.216 1.00 9.11 105 GLU A O 1
ATOM 859 N N . GLU A 1 106 ? 28.527 30.261 32.134 1.00 7.97 106 GLU A N 1
ATOM 860 C CA . GLU A 1 106 ? 27.579 31.239 32.645 1.00 7.69 106 GLU A CA 1
ATOM 861 C C . GLU A 1 106 ? 26.523 30.573 33.524 1.00 8.07 106 GLU A C 1
ATOM 862 O O . GLU A 1 106 ? 26.114 31.096 34.552 1.00 7.93 106 GLU A O 1
ATOM 868 N N . ALA A 1 107 ? 26.014 29.425 33.094 1.00 8.07 107 ALA A N 1
ATOM 869 C CA . ALA A 1 107 ? 24.995 28.697 33.864 1.00 8.29 107 ALA A CA 1
ATOM 870 C C . ALA A 1 107 ? 25.551 28.219 35.195 1.00 8.82 107 ALA A C 1
ATOM 871 O O . ALA A 1 107 ? 24.908 28.382 36.246 1.00 10.03 107 ALA A O 1
ATOM 873 N N . ILE A 1 108 ? 26.729 27.607 35.182 1.00 8.62 108 ILE A N 1
ATOM 874 C CA . ILE A 1 108 ? 27.328 27.123 36.421 1.00 9.09 108 ILE A CA 1
ATOM 875 C C . ILE A 1 108 ? 27.602 28.265 37.403 1.00 9.95 108 ILE A C 1
ATOM 876 O O . ILE A 1 108 ? 27.292 28.199 38.586 1.00 10.82 108 ILE A O 1
ATOM 881 N N . ASP A 1 109 ? 28.246 29.326 36.881 1.00 9.51 109 ASP A N 1
ATOM 882 C CA . ASP A 1 109 ? 28.577 30.460 37.737 1.00 10.75 109 ASP A CA 1
ATOM 883 C C . ASP A 1 109 ? 27.330 31.064 38.384 1.00 11.70 109 ASP A C 1
ATOM 884 O O . ASP A 1 109 ? 27.350 31.534 39.514 1.00 14.54 109 ASP A O 1
ATOM 889 N N . ARG A 1 110 ? 26.212 31.093 37.676 1.00 12.20 110 ARG A N 1
ATOM 890 C CA . ARG A 1 110 ? 24.962 31.580 38.243 1.00 15.19 110 ARG A CA 1
ATOM 891 C C . ARG A 1 110 ? 24.594 30.816 39.514 1.00 15.45 110 ARG A C 1
ATOM 892 O O . ARG A 1 110 ? 24.156 31.382 40.507 1.00 17.25 110 ARG A O 1
ATOM 900 N N . VAL A 1 111 ? 24.800 29.505 39.497 1.00 15.30 111 VAL A N 1
ATOM 901 C CA . VAL A 1 111 ? 24.312 28.708 40.616 1.00 16.03 111 VAL A CA 1
ATOM 902 C C . VAL A 1 111 ? 25.383 28.506 41.696 1.00 18.50 111 VAL A C 1
ATOM 903 O O . VAL A 1 111 ? 25.223 27.733 42.636 1.00 19.67 111 VAL A O 1
ATOM 907 N N . ARG A 1 112 ? 26.520 29.206 41.521 1.00 18.53 112 ARG A N 1
ATOM 908 C CA . ARG A 1 112 ? 27.595 29.090 42.501 1.00 20.90 112 ARG A CA 1
ATOM 909 C C . ARG A 1 112 ? 27.239 29.793 43.813 1.00 22.39 112 ARG A C 1
ATOM 910 O O . ARG A 1 112 ? 26.754 30.916 43.836 1.00 26.64 112 ARG A O 1
ATOM 919 N N . ALA B 1 2 ? 21.780 10.030 -7.779 1.00 10.68 2 ALA B N 1
ATOM 920 C CA . ALA B 1 2 ? 22.562 10.156 -6.555 1.00 8.79 2 ALA B CA 1
ATOM 921 C C . ALA B 1 2 ? 21.881 11.083 -5.545 1.00 7.78 2 ALA B C 1
ATOM 922 O O . ALA B 1 2 ? 20.983 11.851 -5.864 1.00 8.57 2 ALA B O 1
ATOM 924 N N . PHE B 1 3 ? 22.312 10.961 -4.275 1.00 6.80 3 PHE B N 1
ATOM 925 C CA . PHE B 1 3 ? 21.744 11.815 -3.238 1.00 6.70 3 PHE B CA 1
ATOM 926 C C . PHE B 1 3 ? 22.702 11.980 -2.057 1.00 5.73 3 PHE B C 1
ATOM 927 O O . PHE B 1 3 ? 23.546 11.135 -1.788 1.00 6.66 3 PHE B O 1
ATOM 935 N N . GLN B 1 4 ? 22.551 13.125 -1.378 1.00 5.57 4 GLN B N 1
ATOM 936 C CA . GLN B 1 4 ? 23.300 13.324 -0.145 1.00 5.78 4 GLN B CA 1
ATOM 937 C C . GLN B 1 4 ? 22.411 13.784 1.009 1.00 5.14 4 GLN B C 1
ATOM 938 O O . GLN B 1 4 ? 21.466 14.548 0.853 1.00 5.97 4 GLN B O 1
ATOM 944 N N . LEU B 1 5 ? 22.726 13.253 2.205 1.00 5.31 5 LEU B N 1
ATOM 945 C CA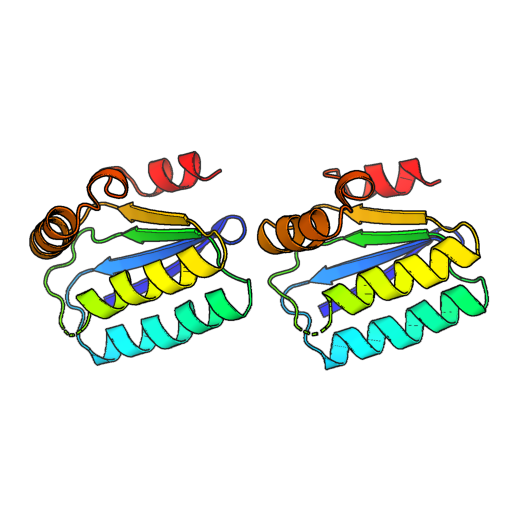 . LEU B 1 5 ? 22.056 13.733 3.405 1.00 5.41 5 LEU B CA 1
ATOM 946 C C . LEU B 1 5 ? 23.038 14.475 4.315 1.00 5.52 5 LEU B C 1
ATOM 947 O O . LEU B 1 5 ? 24.091 13.966 4.682 1.00 7.10 5 LEU B O 1
ATOM 952 N N . GLU B 1 6 ? 22.823 15.715 4.742 1.00 5.86 6 GLU B N 1
ATOM 953 C CA . GLU B 1 6 ? 23.821 16.362 5.575 1.00 6.80 6 GLU B CA 1
ATOM 954 C C . GLU B 1 6 ? 23.172 17.279 6.612 1.00 6.08 6 GLU B C 1
ATOM 955 O O . GLU B 1 6 ? 22.279 18.064 6.325 1.00 6.60 6 GLU B O 1
ATOM 961 N N . MET B 1 7 ? 23.623 17.118 7.868 1.00 7.24 7 MET B N 1
ATOM 962 C CA . MET B 1 7 ? 23.157 18.020 8.912 1.00 7.82 7 MET B CA 1
ATOM 963 C C . MET B 1 7 ? 23.926 19.339 8.868 1.00 8.39 7 MET B C 1
ATOM 964 O O . MET B 1 7 ? 25.125 19.398 9.106 1.00 13.02 7 MET B O 1
ATOM 972 N N . VAL B 1 8 ? 23.210 20.422 8.509 1.00 9.51 8 VAL B N 1
ATOM 973 C CA . VAL B 1 8 ? 23.883 21.701 8.295 1.00 10.63 8 VAL B CA 1
ATOM 974 C C . VAL B 1 8 ? 23.635 22.687 9.443 1.00 13.10 8 VAL B C 1
ATOM 975 O O . VAL B 1 8 ? 24.223 23.758 9.514 1.00 17.36 8 VAL B O 1
ATOM 979 N N . THR B 1 9 ? 22.718 22.352 10.366 1.00 14.41 9 THR B N 1
ATOM 980 C CA . THR B 1 9 ? 22.654 23.110 11.560 1.00 16.79 9 THR B CA 1
ATOM 981 C C . THR B 1 9 ? 21.700 22.363 12.420 1.00 16.99 9 THR B C 1
ATOM 982 O O . THR B 1 9 ? 21.270 21.262 12.102 1.00 17.20 9 THR B O 1
ATOM 986 N N . ARG B 1 10 ? 21.455 22.936 13.612 1.00 18.89 10 ARG B N 1
ATOM 987 C CA . ARG B 1 10 ? 20.720 22.122 14.578 1.00 18.45 10 ARG B CA 1
ATOM 988 C C . ARG B 1 10 ? 19.419 21.537 14.000 1.00 17.41 10 ARG B C 1
ATOM 989 O O . ARG B 1 10 ? 18.493 22.246 13.627 1.00 20.21 10 ARG B O 1
ATOM 997 N N . GLU B 1 11 ? 19.391 20.189 13.902 1.00 13.65 11 GLU B N 1
ATOM 998 C CA . GLU B 1 11 ? 18.150 19.486 13.563 1.00 12.16 11 GLU B CA 1
ATOM 999 C C . GLU B 1 11 ? 17.625 19.817 12.159 1.00 11.19 11 GLU B C 1
ATOM 1000 O O . GLU B 1 11 ? 16.474 19.571 11.822 1.00 13.22 11 GLU B O 1
ATOM 1006 N N . THR B 1 12 ? 18.527 20.388 11.378 1.00 10.49 12 THR B N 1
ATOM 1007 C CA . THR B 1 12 ? 18.233 20.731 9.994 1.00 9.50 12 THR B CA 1
ATOM 1008 C C . THR B 1 12 ? 19.076 19.904 9.026 1.00 7.95 12 THR B C 1
ATOM 1009 O O . THR B 1 12 ? 20.299 19.940 9.028 1.00 9.77 12 THR B O 1
ATOM 1013 N N . VAL B 1 13 ? 18.375 19.100 8.210 1.00 7.09 13 VAL B N 1
ATOM 1014 C CA . VAL B 1 13 ? 19.124 18.282 7.276 1.00 6.78 13 VAL B CA 1
ATOM 1015 C C . VAL B 1 13 ? 18.850 18.721 5.844 1.00 5.81 13 VAL B C 1
ATOM 1016 O O . VAL B 1 13 ? 17.737 19.073 5.475 1.00 7.37 13 VAL B O 1
ATOM 1022 N N . VAL B 1 14 ? 19.919 18.734 5.030 1.00 6.13 14 VAL B N 1
ATOM 1023 C CA . VAL B 1 14 ? 19.710 19.013 3.618 1.00 5.46 14 VAL B CA 1
ATOM 1024 C C . VAL B 1 14 ? 19.673 17.717 2.812 1.00 5.52 14 VAL B C 1
ATOM 1025 O O . VAL B 1 14 ? 20.585 16.899 2.858 1.00 6.15 14 VAL B O 1
ATOM 1029 N N . ILE B 1 15 ? 18.556 17.436 2.127 1.00 5.48 15 ILE B N 1
ATOM 1030 C CA . ILE B 1 15 ? 18.540 16.275 1.257 1.00 5.73 15 ILE B CA 1
ATOM 1031 C C . ILE B 1 15 ? 18.774 16.698 -0.196 1.00 5.40 15 ILE B C 1
ATOM 1032 O O . ILE B 1 15 ? 17.981 17.401 -0.808 1.00 6.55 15 ILE B O 1
ATOM 1037 N N . ARG B 1 16 ? 19.928 16.372 -0.756 1.00 5.95 16 ARG B N 1
ATOM 1038 C CA . ARG B 1 16 ? 20.282 16.692 -2.131 1.00 6.90 16 ARG B CA 1
ATOM 1039 C C . ARG B 1 16 ? 19.931 15.557 -3.091 1.00 6.80 16 ARG B C 1
ATOM 1040 O O . ARG B 1 16 ? 20.473 14.460 -3.039 1.00 7.82 16 ARG B O 1
ATOM 1048 N N . LEU B 1 17 ? 18.955 15.847 -3.968 1.00 7.48 17 LEU B N 1
ATOM 1049 C CA . LEU B 1 17 ? 18.618 14.886 -5.007 1.00 8.12 17 LEU B CA 1
ATOM 1050 C C . LEU B 1 17 ? 19.174 15.333 -6.360 1.00 8.76 17 LEU B C 1
ATOM 1051 O O . LEU B 1 17 ? 18.808 16.370 -6.899 1.00 9.77 17 LEU B O 1
ATOM 1056 N N . PHE B 1 18 ? 20.104 14.591 -6.980 1.00 9.59 18 PHE B N 1
ATOM 1057 C CA . PHE B 1 18 ? 20.669 15.068 -8.243 1.00 10.00 18 PHE B CA 1
ATOM 1058 C C . PHE B 1 18 ? 21.023 13.915 -9.180 1.00 10.77 18 PHE B C 1
ATOM 1059 O O . PHE B 1 18 ? 21.139 12.760 -8.782 1.00 13.19 18 PHE B O 1
ATOM 1067 N N . GLY B 1 19 ? 21.143 14.253 -10.475 1.00 10.10 19 GLY B N 1
ATOM 1068 C CA . GLY B 1 19 ? 21.328 13.201 -11.458 1.00 10.27 19 GLY B CA 1
ATOM 1069 C C . GLY B 1 19 ? 20.173 12.195 -11.395 1.00 10.11 19 GLY B C 1
ATOM 1070 O O . GLY B 1 19 ? 19.000 12.547 -11.363 1.00 11.62 19 GLY B O 1
ATOM 1071 N N . GLU B 1 20 ? 20.347 10.890 -11.504 1.00 11.51 20 GLU B N 1
ATOM 1072 C CA . GLU B 1 20 ? 19.190 10.010 -11.590 1.00 12.23 20 GLU B CA 1
ATOM 1073 C C . GLU B 1 20 ? 18.896 9.344 -10.248 1.00 11.86 20 GLU B C 1
ATOM 1074 O O . GLU B 1 20 ? 19.778 8.868 -9.544 1.00 14.06 20 GLU B O 1
ATOM 1080 N N . LEU B 1 21 ? 17.601 9.358 -9.882 1.00 11.06 21 LEU B N 1
ATOM 1081 C CA . LEU B 1 21 ? 17.206 8.788 -8.604 1.00 11.91 21 LEU B CA 1
ATOM 1082 C C . LEU B 1 21 ? 16.242 7.616 -8.787 1.00 12.36 21 LEU B C 1
ATOM 1083 O O . LEU B 1 21 ? 15.076 7.783 -9.121 1.00 14.00 21 LEU B O 1
ATOM 1088 N N . ASP B 1 22 ? 16.649 6.357 -8.642 1.00 11.52 22 ASP B N 1
ATOM 1089 C CA . ASP B 1 22 ? 15.592 5.363 -8.811 1.00 11.49 22 ASP B CA 1
ATOM 1090 C C . ASP B 1 22 ? 14.945 4.976 -7.478 1.00 9.23 22 ASP B C 1
ATOM 1091 O O . ASP B 1 22 ? 15.290 5.473 -6.413 1.00 9.36 22 ASP B O 1
ATOM 1096 N N . HIS B 1 23 ? 13.945 4.078 -7.567 1.00 9.61 23 HIS B N 1
ATOM 1097 C CA . HIS B 1 23 ? 13.240 3.731 -6.336 1.00 8.91 23 HIS B CA 1
ATOM 1098 C C . HIS B 1 23 ? 14.158 3.032 -5.328 1.00 8.39 23 HIS B C 1
ATOM 1099 O O . HIS B 1 23 ? 13.928 3.044 -4.126 1.00 8.94 23 HIS B O 1
ATOM 1106 N N . HIS B 1 24 ? 15.295 2.378 -5.614 1.00 8.86 24 HIS B N 1
ATOM 1107 C CA . HIS B 1 24 ? 16.137 1.897 -4.522 1.00 9.27 24 HIS B CA 1
ATOM 1108 C C . HIS B 1 24 ? 16.734 3.068 -3.733 1.00 8.49 24 HIS B C 1
ATOM 1109 O O . HIS B 1 24 ? 16.767 3.024 -2.512 1.00 9.06 24 HIS B O 1
ATOM 1116 N N . ALA B 1 25 ? 17.196 4.088 -4.440 1.00 8.63 25 ALA B N 1
ATOM 1117 C CA . ALA B 1 25 ? 17.723 5.266 -3.766 1.00 9.12 25 ALA B CA 1
ATOM 1118 C C . ALA B 1 25 ? 16.646 5.941 -2.918 1.00 8.01 25 ALA B C 1
ATOM 1119 O O . ALA B 1 25 ? 16.868 6.364 -1.792 1.00 8.52 25 ALA B O 1
ATOM 1121 N N . VAL B 1 26 ? 15.450 6.071 -3.523 1.00 7.98 26 VAL B N 1
ATOM 1122 C CA . VAL B 1 26 ? 14.333 6.634 -2.780 1.00 8.36 26 VAL B CA 1
ATOM 1123 C C . VAL B 1 26 ? 14.100 5.865 -1.479 1.00 7.88 26 VAL B C 1
ATOM 1124 O O . VAL B 1 26 ? 13.887 6.437 -0.419 1.00 8.40 26 VAL B O 1
ATOM 1128 N N . GLU B 1 27 ? 14.123 4.535 -1.533 1.00 8.42 27 GLU B N 1
ATOM 1129 C CA . GLU B 1 27 ? 13.917 3.746 -0.319 1.00 8.91 27 GLU B CA 1
ATOM 1130 C C . GLU B 1 27 ? 15.041 3.951 0.706 1.00 9.00 27 GLU B C 1
ATOM 1131 O O . GLU B 1 27 ? 14.820 3.998 1.909 1.00 9.01 27 GLU B O 1
ATOM 1141 N N . GLN B 1 28 ? 16.284 4.139 0.270 1.00 8.29 28 GLN B N 1
ATOM 1142 C CA . GLN B 1 28 ? 17.345 4.439 1.234 1.00 8.03 28 GLN B CA 1
ATOM 1143 C C . GLN B 1 28 ? 17.041 5.742 1.989 1.00 8.08 28 GLN B C 1
ATOM 1144 O O . GLN B 1 28 ? 17.221 5.846 3.209 1.00 8.46 28 GLN B O 1
ATOM 1150 N N . ILE B 1 29 ? 16.631 6.766 1.246 1.00 7.04 29 ILE B N 1
ATOM 1151 C CA . ILE B 1 29 ? 16.354 8.073 1.841 1.00 7.73 29 ILE B CA 1
ATOM 1152 C C . ILE B 1 29 ? 15.166 7.959 2.786 1.00 7.79 29 ILE B C 1
ATOM 1153 O O . ILE B 1 29 ? 15.186 8.490 3.889 1.00 8.40 29 ILE B O 1
ATOM 1158 N N . ARG B 1 30 ? 14.115 7.275 2.349 1.00 7.66 30 ARG B N 1
ATOM 1159 C CA . ARG B 1 30 ? 12.939 7.164 3.186 1.00 8.76 30 ARG B CA 1
ATOM 1160 C C . ARG B 1 30 ? 13.304 6.537 4.523 1.00 8.82 30 ARG B C 1
ATOM 1161 O O . ARG B 1 30 ? 12.900 6.994 5.584 1.00 10.17 30 ARG B O 1
ATOM 1175 N N . ALA B 1 31 ? 14.065 5.449 4.503 1.00 9.40 31 ALA B N 1
ATOM 1176 C CA . ALA B 1 31 ? 14.426 4.772 5.761 1.00 10.53 31 ALA B CA 1
ATOM 1177 C C . ALA B 1 31 ? 15.173 5.709 6.687 1.00 10.67 31 ALA B C 1
ATOM 1178 O O . ALA B 1 31 ? 14.825 5.842 7.860 1.00 11.64 31 ALA B O 1
ATOM 1180 N N . LYS B 1 32 ? 16.208 6.358 6.179 1.00 9.26 32 LYS B N 1
ATOM 1181 C CA . LYS B 1 32 ? 17.030 7.147 7.091 1.00 9.96 32 LYS B CA 1
ATOM 1182 C C . LYS B 1 32 ? 16.287 8.372 7.647 1.00 8.82 32 LYS B C 1
ATOM 1183 O O . LYS B 1 32 ? 16.360 8.696 8.825 1.00 10.16 32 LYS B O 1
ATOM 1189 N N . ILE B 1 33 ? 15.585 9.086 6.745 1.00 8.17 33 ILE B N 1
ATOM 1190 C CA . ILE B 1 33 ? 15.012 10.363 7.155 1.00 8.03 33 ILE B CA 1
ATOM 1191 C C . ILE B 1 33 ? 13.763 10.162 8.010 1.00 9.00 33 ILE B C 1
ATOM 1192 O O . ILE B 1 33 ? 13.493 10.885 8.960 1.00 8.57 33 ILE B O 1
ATOM 1197 N N . SER B 1 34 ? 12.958 9.162 7.611 1.00 8.84 34 SER B N 1
ATOM 1198 C CA . SER B 1 34 ? 11.756 8.871 8.377 1.00 9.13 34 SER B CA 1
ATOM 1199 C C . SER B 1 34 ? 12.096 8.481 9.816 1.00 9.18 34 SER B C 1
ATOM 1200 O O . SER B 1 34 ? 11.492 8.947 10.772 1.00 10.55 34 SER B O 1
ATOM 1205 N N . THR B 1 35 ? 13.135 7.662 9.909 1.00 9.46 35 THR B N 1
ATOM 1206 C CA . THR B 1 35 ? 13.666 7.283 11.231 1.00 10.76 35 THR B CA 1
ATOM 1207 C C . THR B 1 35 ? 14.145 8.506 11.983 1.00 10.55 35 THR B C 1
ATOM 1208 O O . THR B 1 35 ? 13.848 8.651 13.176 1.00 10.76 35 THR B O 1
ATOM 1212 N N . ALA B 1 36 ? 14.870 9.407 11.312 1.00 9.53 36 ALA B N 1
ATOM 1213 C CA . ALA B 1 36 ? 15.389 10.609 11.961 1.00 9.43 36 ALA B CA 1
ATOM 1214 C C . ALA B 1 36 ? 14.235 11.473 12.480 1.00 9.55 36 ALA B C 1
ATOM 1215 O O . ALA B 1 36 ? 14.363 12.079 13.548 1.00 10.40 36 ALA B O 1
ATOM 1217 N N . ILE B 1 37 ? 13.129 11.577 11.737 1.00 8.93 37 ILE B N 1
ATOM 1218 C CA . ILE B 1 37 ? 12.014 12.389 12.177 1.00 9.14 37 ILE B CA 1
ATOM 1219 C C . ILE B 1 37 ? 11.408 11.770 13.445 1.00 9.96 37 ILE B C 1
ATOM 1220 O O . ILE B 1 37 ? 11.149 12.429 14.436 1.00 10.82 37 ILE B O 1
ATOM 1225 N N . PHE B 1 38 ? 11.163 10.476 13.393 1.00 10.42 38 PHE B N 1
ATOM 1226 C CA . PHE B 1 38 ? 10.570 9.813 14.548 1.00 12.49 38 PHE B CA 1
ATOM 1227 C C . PHE B 1 38 ? 11.477 9.843 15.766 1.00 12.05 38 PHE B C 1
ATOM 1228 O O . PHE B 1 38 ? 10.984 9.812 16.897 1.00 15.65 38 PHE B O 1
ATOM 1236 N N . GLN B 1 39 ? 12.797 9.855 15.596 1.00 11.15 39 GLN B N 1
ATOM 1237 C CA . GLN B 1 39 ? 13.773 9.943 16.676 1.00 11.81 39 GLN B CA 1
ATOM 1238 C C . GLN B 1 39 ? 13.794 11.338 17.300 1.00 11.49 39 GLN B C 1
ATOM 1239 O O . GLN B 1 39 ? 14.126 11.531 18.463 1.00 12.00 39 GLN B O 1
ATOM 1245 N N . GLY B 1 40 ? 13.463 12.336 16.463 1.00 11.43 40 GLY B N 1
ATOM 1246 C CA . GLY B 1 40 ? 13.533 13.714 16.925 1.00 12.05 40 GLY B CA 1
ATOM 1247 C C . GLY B 1 40 ? 14.906 14.320 16.634 1.00 11.30 40 GLY B C 1
ATOM 1248 O O . GLY B 1 40 ? 15.378 15.218 17.320 1.00 12.80 40 GLY B O 1
ATOM 1249 N N . ALA B 1 41 ? 15.537 13.709 15.615 1.00 10.75 41 ALA B N 1
ATOM 1250 C CA . ALA B 1 41 ? 16.868 14.172 15.244 1.00 11.18 41 ALA B CA 1
ATOM 1251 C C . ALA B 1 41 ? 16.780 15.186 14.109 1.00 10.63 41 ALA B C 1
ATOM 1252 O O . ALA B 1 41 ? 17.676 15.981 13.856 1.00 10.65 41 ALA B O 1
ATOM 1254 N N . VAL B 1 42 ? 15.651 15.105 13.390 1.00 12.13 42 VAL B N 1
ATOM 1255 C CA . VAL B 1 42 ? 15.367 16.066 12.329 1.00 12.06 42 VAL B CA 1
ATOM 1256 C C . VAL B 1 42 ? 13.963 16.674 12.459 1.00 13.18 42 VAL B C 1
ATOM 1257 O O . VAL B 1 42 ? 12.969 15.992 12.669 1.00 14.37 42 VAL B O 1
ATOM 1261 N N . THR B 1 43 ? 13.923 18.018 12.370 1.00 12.40 43 THR B N 1
ATOM 1262 C CA . THR B 1 43 ? 12.627 18.684 12.409 1.00 12.80 43 THR B CA 1
ATOM 1263 C C . THR B 1 43 ? 12.475 19.668 11.247 1.00 11.93 43 THR B C 1
ATOM 1264 O O . THR B 1 43 ? 11.405 20.200 10.971 1.00 10.83 43 THR B O 1
ATOM 1268 N N . THR B 1 44 ? 13.618 19.937 10.581 1.00 11.87 44 THR B N 1
ATOM 1269 C CA . THR B 1 44 ? 13.596 20.797 9.406 1.00 10.42 44 THR B CA 1
ATOM 1270 C C . THR B 1 44 ? 14.321 20.141 8.230 1.00 8.41 44 THR B C 1
ATOM 1271 O O . THR B 1 44 ? 15.427 19.633 8.356 1.00 9.35 44 THR B O 1
ATOM 1275 N N . ILE B 1 45 ? 13.660 20.003 7.084 1.00 6.94 45 ILE B N 1
ATOM 1276 C CA . ILE B 1 45 ? 14.272 19.376 5.925 1.00 6.05 45 ILE B CA 1
ATOM 1277 C C . ILE B 1 45 ? 14.324 20.345 4.744 1.00 5.47 45 ILE B C 1
ATOM 1278 O O . ILE B 1 45 ? 13.313 20.845 4.266 1.00 6.35 45 ILE B O 1
ATOM 1283 N N . ILE B 1 46 ? 15.553 20.646 4.303 1.00 5.52 46 ILE B N 1
ATOM 1284 C CA . ILE B 1 46 ? 15.686 21.349 3.042 1.00 5.94 46 ILE B CA 1
ATOM 1285 C C . ILE B 1 46 ? 15.896 20.343 1.905 1.00 5.95 46 ILE B C 1
ATOM 1286 O O . ILE B 1 46 ? 16.928 19.693 1.785 1.00 6.37 46 ILE B O 1
ATOM 1291 N N . TRP B 1 47 ? 14.905 20.146 1.037 1.00 5.94 47 TRP B N 1
ATOM 1292 C CA . TRP B 1 47 ? 14.949 19.377 -0.200 1.00 5.91 47 TRP B CA 1
ATOM 1293 C C . TRP B 1 47 ? 15.587 20.181 -1.334 1.00 6.20 47 TRP B C 1
ATOM 1294 O O . TRP B 1 47 ? 15.006 21.113 -1.873 1.00 8.17 47 TRP B O 1
ATOM 1305 N N . ASN B 1 48 ? 16.831 19.850 -1.718 1.00 6.16 48 ASN B N 1
ATOM 1306 C CA . ASN B 1 48 ? 17.414 20.511 -2.884 1.00 6.47 48 ASN B CA 1
ATOM 1307 C C . ASN B 1 48 ? 17.333 19.632 -4.138 1.00 6.69 48 ASN B C 1
ATOM 1308 O O . ASN B 1 48 ? 17.960 18.586 -4.243 1.00 8.64 48 ASN B O 1
ATOM 1313 N N . PHE B 1 49 ? 16.495 20.075 -5.097 1.00 6.49 49 PHE B N 1
ATOM 1314 C CA . PHE B 1 49 ? 16.292 19.328 -6.335 1.00 7.56 49 PHE B CA 1
ATOM 1315 C C . PHE B 1 49 ? 17.240 19.792 -7.446 1.00 8.53 49 PHE B C 1
ATOM 1316 O O . PHE B 1 49 ? 17.110 19.420 -8.605 1.00 9.09 49 PHE B O 1
ATOM 1324 N N . GLU B 1 50 ? 18.180 20.675 -7.174 1.00 9.44 50 GLU B N 1
ATOM 1325 C CA . GLU B 1 50 ? 19.088 21.159 -8.213 1.00 12.12 50 GLU B CA 1
ATOM 1326 C C . GLU B 1 50 ? 19.771 20.013 -8.978 1.00 10.35 50 GLU B C 1
ATOM 1327 O O . GLU B 1 50 ? 20.383 19.119 -8.409 1.00 12.76 50 GLU B O 1
ATOM 1337 N N . ARG B 1 51 ? 19.612 20.047 -10.319 1.00 12.59 51 ARG B N 1
ATOM 1338 C CA . ARG B 1 51 ? 20.370 19.181 -11.205 1.00 12.76 51 ARG B CA 1
ATOM 1339 C C . ARG B 1 51 ? 19.840 17.757 -11.126 1.00 11.82 51 ARG B C 1
ATOM 1340 O O . ARG B 1 51 ? 20.467 16.791 -11.545 1.00 11.81 51 ARG B O 1
ATOM 1348 N N . LEU B 1 52 ? 18.652 17.643 -10.506 1.00 10.92 52 LEU B N 1
ATOM 1349 C CA . LEU B 1 52 ? 17.919 16.383 -10.631 1.00 10.77 52 LEU B CA 1
ATOM 1350 C C . LEU B 1 52 ? 17.419 16.160 -12.060 1.00 11.70 52 LEU B C 1
ATOM 1351 O O . LEU B 1 52 ? 16.604 16.903 -12.591 1.00 15.73 52 LEU B O 1
ATOM 1356 N N . SER B 1 53 ? 17.954 15.098 -12.696 1.00 10.98 53 SER B N 1
ATOM 1357 C CA . SER B 1 53 ? 17.646 14.851 -14.103 1.00 12.94 53 SER B CA 1
ATOM 1358 C C . SER B 1 53 ? 16.644 13.708 -14.297 1.00 14.67 53 SER B C 1
ATOM 1359 O O . SER B 1 53 ? 16.187 13.416 -15.396 1.00 19.78 53 SER B O 1
ATOM 1362 N N . PHE B 1 54 ? 16.298 12.980 -13.224 1.00 14.95 54 PHE B N 1
ATOM 1363 C CA . PHE B 1 54 ? 15.135 12.114 -13.323 1.00 15.41 54 PHE B CA 1
ATOM 1364 C C . PHE B 1 54 ? 14.993 11.245 -12.077 1.00 13.82 54 PHE B C 1
ATOM 1365 O O . PHE B 1 54 ? 15.967 10.823 -11.469 1.00 13.70 54 PHE B O 1
ATOM 1373 N N . MET B 1 55 ? 13.681 11.191 -11.776 1.00 13.50 55 MET B N 1
ATOM 1374 C CA . MET B 1 55 ? 13.289 10.589 -10.517 1.00 11.96 55 MET B CA 1
ATOM 1375 C C . MET B 1 55 ? 12.179 9.558 -10.732 1.00 10.88 55 MET B C 1
ATOM 1376 O O . MET B 1 55 ? 11.223 9.778 -11.464 1.00 12.57 55 MET B O 1
ATOM 1384 N N . ASP B 1 56 ? 12.385 8.416 -10.051 1.00 9.18 56 ASP B N 1
ATOM 1385 C CA . ASP B 1 56 ? 11.335 7.405 -9.999 1.00 8.89 56 ASP B CA 1
ATOM 1386 C C . ASP B 1 56 ? 10.010 7.995 -9.513 1.00 8.23 56 ASP B C 1
ATOM 1387 O O . ASP B 1 56 ? 9.968 8.961 -8.762 1.00 9.08 56 ASP B O 1
ATOM 1402 N N . SER B 1 58 ? 8.299 6.993 -7.390 1.00 8.10 58 SER B N 1
ATOM 1403 C CA . SER B 1 58 ? 8.246 6.932 -5.935 1.00 8.17 58 SER B CA 1
ATOM 1404 C C . SER B 1 58 ? 8.807 8.169 -5.244 1.00 7.05 58 SER B C 1
ATOM 1405 O O . SER B 1 58 ? 8.584 8.342 -4.058 1.00 7.63 58 SER B O 1
ATOM 1408 N N . GLY B 1 59 ? 9.551 9.004 -5.965 1.00 7.08 59 GLY B N 1
ATOM 1409 C CA . GLY B 1 59 ? 10.071 10.228 -5.410 1.00 7.25 59 GLY B CA 1
ATOM 1410 C C . GLY B 1 59 ? 8.995 11.203 -4.934 1.00 6.77 59 GLY B C 1
ATOM 1411 O O . GLY B 1 59 ? 9.231 11.984 -4.012 1.00 7.02 59 GLY B O 1
ATOM 1412 N N . VAL B 1 60 ? 7.840 11.209 -5.563 1.00 6.94 60 VAL B N 1
ATOM 1413 C CA . VAL B 1 60 ? 6.781 12.088 -5.162 1.00 6.97 60 VAL B CA 1
ATOM 1414 C C . VAL B 1 60 ? 6.306 11.738 -3.739 1.00 6.76 60 VAL B C 1
ATOM 1415 O O . VAL B 1 60 ? 6.277 12.589 -2.848 1.00 7.37 60 VAL B O 1
ATOM 1419 N N . GLY B 1 61 ? 5.996 10.459 -3.514 1.00 7.12 61 GLY B N 1
ATOM 1420 C CA . GLY B 1 61 ? 5.571 10.018 -2.209 1.00 8.30 61 GLY B CA 1
ATOM 1421 C C . GLY B 1 61 ? 6.702 10.155 -1.201 1.00 7.25 61 GLY B C 1
ATOM 1422 O O . GLY B 1 61 ? 6.445 10.388 -0.029 1.00 7.84 61 GLY B O 1
ATOM 1423 N N . LEU B 1 62 ? 7.951 10.017 -1.608 1.00 6.93 62 LEU B N 1
ATOM 1424 C CA . LEU B 1 62 ? 9.055 10.224 -0.711 1.00 7.15 62 LEU B CA 1
ATOM 1425 C C . LEU B 1 62 ? 8.941 11.628 -0.069 1.00 6.25 62 LEU B C 1
ATOM 1426 O O . LEU B 1 62 ? 9.009 11.780 1.148 1.00 7.23 62 LEU B O 1
ATOM 1431 N N . VAL B 1 63 ? 8.843 12.645 -0.916 1.00 6.00 63 VAL B N 1
ATOM 1432 C CA . VAL B 1 63 ? 8.796 14.017 -0.416 1.00 5.99 63 VAL B CA 1
ATOM 1433 C C . VAL B 1 63 ? 7.479 14.296 0.337 1.00 5.79 63 VAL B C 1
ATOM 1434 O O . VAL B 1 63 ? 7.507 14.788 1.473 1.00 6.12 63 VAL B O 1
ATOM 1438 N N . LEU B 1 64 ? 6.350 13.971 -0.280 1.00 6.00 64 LEU B N 1
ATOM 1439 C CA . LEU B 1 64 ? 5.068 14.293 0.355 1.00 5.88 64 LEU B CA 1
ATOM 1440 C C . LEU B 1 64 ? 4.876 13.540 1.657 1.00 5.78 64 LEU B C 1
ATOM 1441 O O . LEU B 1 64 ? 4.324 14.099 2.597 1.00 6.12 64 LEU B O 1
ATOM 1446 N N . GLY B 1 65 ? 5.327 12.299 1.733 1.00 6.29 65 GLY B N 1
ATOM 1447 C CA . GLY B 1 65 ? 5.219 11.481 2.934 1.00 7.14 65 GLY B CA 1
ATOM 1448 C C . GLY B 1 65 ? 6.020 12.084 4.088 1.00 6.05 65 GLY B C 1
ATOM 1449 O O . GLY B 1 65 ? 5.589 12.131 5.233 1.00 7.31 65 GLY B O 1
ATOM 1450 N N . ARG B 1 66 ? 7.249 12.520 3.756 1.00 6.32 66 ARG B N 1
ATOM 1451 C CA . ARG B 1 66 ? 8.093 13.118 4.783 1.00 6.75 66 ARG B CA 1
ATOM 1452 C C . ARG B 1 66 ? 7.519 14.449 5.269 1.00 6.73 66 ARG B C 1
ATOM 1453 O O . ARG B 1 66 ? 7.680 14.856 6.413 1.00 7.58 66 ARG B O 1
ATOM 1461 N N . MET B 1 67 ? 6.861 15.157 4.332 1.00 6.35 67 MET B N 1
ATOM 1462 C CA . MET B 1 67 ? 6.229 16.416 4.698 1.00 7.05 67 MET B CA 1
ATOM 1463 C C . MET B 1 67 ? 5.100 16.196 5.706 1.00 7.56 67 MET B C 1
ATOM 1464 O O . MET B 1 67 ? 4.923 16.951 6.653 1.00 8.48 67 MET B O 1
ATOM 1469 N N . ARG B 1 68 ? 4.348 15.126 5.550 1.00 7.47 68 ARG B N 1
ATOM 1470 C CA . ARG B 1 68 ? 3.319 14.783 6.508 1.00 7.95 68 ARG B CA 1
ATOM 1471 C C . ARG B 1 68 ? 3.960 14.364 7.818 1.00 7.98 68 ARG B C 1
ATOM 1472 O O . ARG B 1 68 ? 3.521 14.727 8.901 1.00 9.84 68 ARG B O 1
ATOM 1480 N N . GLU B 1 69 ? 5.043 13.587 7.806 1.00 8.05 69 GLU B N 1
ATOM 1481 C CA . GLU B 1 69 ? 5.731 13.238 9.045 1.00 8.42 69 GLU B CA 1
ATOM 1482 C C . GLU B 1 69 ? 6.219 14.462 9.775 1.00 8.80 69 GLU B C 1
ATOM 1483 O O . GLU B 1 69 ? 6.114 14.558 11.019 1.00 9.44 69 GLU B O 1
ATOM 1489 N N . LEU B 1 70 ? 6.778 15.416 9.055 1.00 8.79 70 LEU B N 1
ATOM 1490 C CA . LEU B 1 70 ? 7.236 16.632 9.708 1.00 9.55 70 LEU B CA 1
ATOM 1491 C C . LEU B 1 70 ? 6.103 17.483 10.217 1.00 10.80 70 LEU B C 1
ATOM 1492 O O . LEU B 1 70 ? 6.235 18.102 11.304 1.00 11.52 70 LEU B O 1
ATOM 1497 N N . GLU B 1 71 ? 4.992 17.562 9.508 1.00 11.05 71 GLU B N 1
ATOM 1498 C CA . GLU B 1 71 ? 3.842 18.336 9.999 1.00 12.00 71 GLU B CA 1
ATOM 1499 C C . GLU B 1 71 ? 3.417 17.827 11.344 1.00 10.80 71 GLU B C 1
ATOM 1500 O O . GLU B 1 71 ? 3.029 18.608 12.226 1.00 12.94 71 GLU B O 1
ATOM 1511 N N . ALA B 1 72 ? 3.456 16.527 11.508 1.00 10.13 72 ALA B N 1
ATOM 1512 C CA . ALA B 1 72 ? 3.016 15.913 12.751 1.00 11.61 72 ALA B CA 1
ATOM 1513 C C . ALA B 1 72 ? 3.878 16.268 13.972 1.00 11.62 72 ALA B C 1
ATOM 1514 O O . ALA B 1 72 ? 3.418 16.141 15.109 1.00 13.55 72 ALA B O 1
ATOM 1516 N N . VAL B 1 73 ? 5.133 16.685 13.746 1.00 10.55 73 VAL B N 1
ATOM 1517 C CA . VAL B 1 73 ? 6.003 17.138 14.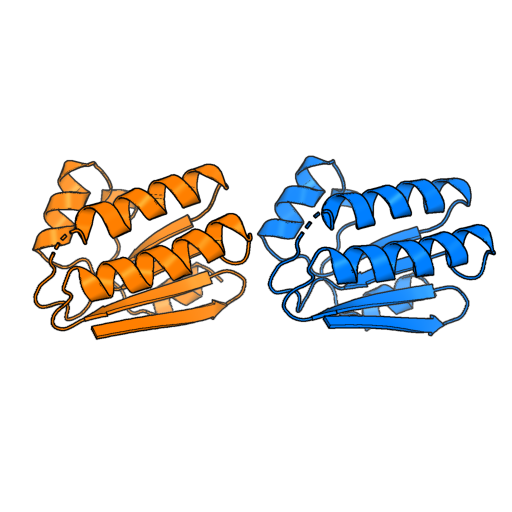849 1.00 10.61 73 VAL B CA 1
ATOM 1518 C C . VAL B 1 73 ? 6.195 18.642 14.788 1.00 10.03 73 VAL B C 1
ATOM 1519 O O . VAL B 1 73 ? 7.081 19.183 15.457 1.00 12.19 73 VAL B O 1
ATOM 1523 N N . ALA B 1 74 ? 5.354 19.358 14.031 1.00 10.31 74 ALA B N 1
ATOM 1524 C CA . ALA B 1 74 ? 5.413 20.809 13.915 1.00 10.65 74 ALA B CA 1
ATOM 1525 C C . ALA B 1 74 ? 6.765 21.268 13.367 1.00 10.14 74 ALA B C 1
ATOM 1526 O O . ALA B 1 74 ? 7.340 22.263 13.788 1.00 11.77 74 ALA B O 1
ATOM 1528 N N . GLY B 1 75 ? 7.293 20.469 12.422 1.00 9.38 75 GLY B N 1
ATOM 1529 C CA . GLY B 1 75 ? 8.544 20.541 11.681 1.00 8.71 75 GLY B CA 1
ATOM 1530 C C . GLY B 1 75 ? 8.460 21.589 10.573 1.00 8.66 75 GLY B C 1
ATOM 1531 O O . GLY B 1 75 ? 7.476 22.302 10.420 1.00 10.19 75 GLY B O 1
ATOM 1532 N N . ARG B 1 76 ? 9.559 21.696 9.809 1.00 7.81 76 ARG B N 1
ATOM 1533 C CA . ARG B 1 76 ? 9.604 22.662 8.717 1.00 8.02 76 ARG B CA 1
ATOM 1534 C C . ARG B 1 76 ? 10.177 22.053 7.434 1.00 6.81 76 ARG B C 1
ATOM 1535 O O . ARG B 1 76 ? 11.230 21.427 7.418 1.00 8.43 76 ARG B O 1
ATOM 1543 N N . THR B 1 77 ? 9.417 22.223 6.335 1.00 6.71 77 THR B N 1
ATOM 1544 C CA . THR B 1 77 ? 9.875 21.705 5.052 1.00 6.46 77 THR B CA 1
ATOM 1545 C C . THR B 1 77 ? 10.178 22.835 4.066 1.00 6.29 77 THR B C 1
ATOM 1546 O O . THR B 1 77 ? 9.392 23.754 3.873 1.00 7.20 77 THR B O 1
ATOM 1550 N N . ILE B 1 78 ? 11.392 22.802 3.496 1.00 6.11 78 ILE B N 1
ATOM 1551 C CA . ILE B 1 78 ? 11.702 23.713 2.403 1.00 6.05 78 ILE B CA 1
ATOM 1552 C C . ILE B 1 78 ? 11.948 22.957 1.098 1.00 5.77 78 ILE B C 1
ATOM 1553 O O . ILE B 1 78 ? 12.749 22.034 1.015 1.00 6.26 78 ILE B O 1
ATOM 1558 N N . LEU B 1 79 ? 11.187 23.354 0.064 1.00 5.60 79 LEU B N 1
ATOM 1559 C CA . LEU B 1 79 ? 11.397 22.785 -1.259 1.00 5.91 79 LEU B CA 1
ATOM 1560 C C . LEU B 1 79 ? 12.287 23.687 -2.117 1.00 5.46 79 LEU B C 1
ATOM 1561 O O . LEU B 1 79 ? 11.839 24.632 -2.759 1.00 6.82 79 LEU B O 1
ATOM 1566 N N . LEU B 1 80 ? 13.601 23.386 -2.084 1.00 6.03 80 LEU B N 1
ATOM 1567 C CA . LEU B 1 80 ? 14.570 24.270 -2.727 1.00 6.20 80 LEU B CA 1
ATOM 1568 C C . LEU B 1 80 ? 14.874 23.854 -4.174 1.00 6.55 80 LEU B C 1
ATOM 1569 O O . LEU B 1 80 ? 15.094 22.692 -4.491 1.00 7.00 80 LEU B O 1
ATOM 1574 N N . ASN B 1 81 ? 14.835 24.859 -5.073 1.00 6.68 81 ASN B N 1
ATOM 1575 C CA . ASN B 1 81 ? 15.210 24.626 -6.468 1.00 7.40 81 ASN B CA 1
ATOM 1576 C C . ASN B 1 81 ? 14.486 23.423 -7.082 1.00 7.93 81 ASN B C 1
ATOM 1577 O O . ASN B 1 81 ? 15.091 22.533 -7.665 1.00 8.69 81 ASN B O 1
ATOM 1582 N N . PRO B 1 82 ? 13.146 23.391 -7.010 1.00 7.97 82 PRO B N 1
ATOM 1583 C CA . PRO B 1 82 ? 12.360 22.255 -7.470 1.00 8.13 82 PRO B CA 1
ATOM 1584 C C . PRO B 1 82 ? 12.614 21.980 -8.951 1.00 8.70 82 PRO B C 1
ATOM 1585 O O . PRO B 1 82 ? 12.784 22.881 -9.761 1.00 10.32 82 PRO B O 1
ATOM 1589 N N . SER B 1 83 ? 12.684 20.681 -9.289 1.00 9.23 83 SER B N 1
ATOM 1590 C CA . SER B 1 83 ? 12.831 20.334 -10.693 1.00 10.46 83 SER B CA 1
ATOM 1591 C C . SER B 1 83 ? 11.563 20.682 -11.473 1.00 11.02 83 SER B C 1
ATOM 1592 O O . SER B 1 83 ? 10.495 20.890 -10.913 1.00 10.46 83 SER B O 1
ATOM 1595 N N . PRO B 1 84 ? 11.555 20.723 -12.797 1.00 11.97 84 PRO B N 1
ATOM 1596 C CA . PRO B 1 84 ? 10.304 21.050 -13.482 1.00 12.51 84 PRO B CA 1
ATOM 1597 C C . PRO B 1 84 ? 9.178 20.062 -13.147 1.00 13.05 84 PRO B C 1
ATOM 1598 O O . PRO B 1 84 ? 8.031 20.435 -12.937 1.00 15.00 84 PRO B O 1
ATOM 1602 N N . THR B 1 85 ? 9.489 18.781 -13.029 1.00 13.95 85 THR B N 1
ATOM 1603 C CA . THR B 1 85 ? 8.491 17.754 -12.679 1.00 14.77 85 THR B CA 1
ATOM 1604 C C . THR B 1 85 ? 7.937 18.025 -11.304 1.00 13.30 85 THR B C 1
ATOM 1605 O O . THR B 1 85 ? 6.712 18.025 -11.071 1.00 13.72 85 THR B O 1
ATOM 1609 N N . MET B 1 86 ? 8.832 18.226 -10.354 1.00 12.09 86 MET B N 1
ATOM 1610 C CA . MET B 1 86 ? 8.393 18.420 -8.985 1.00 10.55 86 MET B CA 1
ATOM 1611 C C . MET B 1 86 ? 7.655 19.750 -8.802 1.00 8.92 86 MET B C 1
ATOM 1612 O O . MET B 1 86 ? 6.755 19.845 -8.009 1.00 9.24 86 MET B O 1
ATOM 1617 N N . ARG B 1 87 ? 8.079 20.804 -9.484 1.00 8.78 87 ARG B N 1
ATOM 1618 C CA . ARG B 1 87 ? 7.380 22.065 -9.313 1.00 8.32 87 ARG B CA 1
ATOM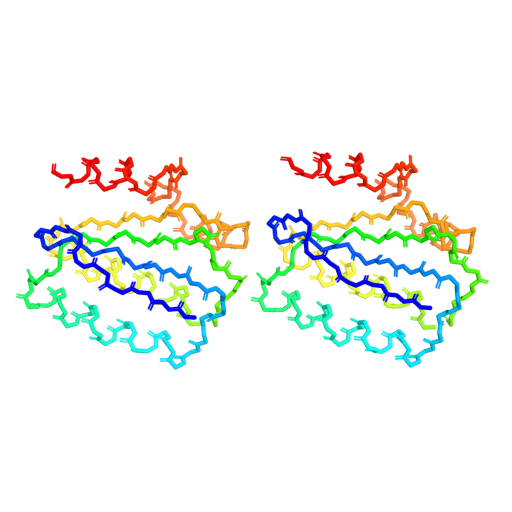 1619 C C . ARG B 1 87 ? 5.927 21.931 -9.748 1.00 8.32 87 ARG B C 1
ATOM 1620 O O . ARG B 1 87 ? 5.012 22.440 -9.114 1.00 8.49 87 ARG B O 1
ATOM 1628 N N . LYS B 1 88 ? 5.642 21.153 -10.784 1.00 9.41 88 LYS B N 1
ATOM 1629 C CA . LYS B 1 88 ? 4.257 20.937 -11.182 1.00 10.28 88 LYS B CA 1
ATOM 1630 C C . LYS B 1 88 ? 3.484 20.154 -10.120 1.00 9.05 88 LYS B C 1
ATOM 1631 O O . LYS B 1 88 ? 2.337 20.446 -9.807 1.00 9.18 88 LYS B O 1
ATOM 1637 N N . VAL B 1 89 ? 4.102 19.148 -9.544 1.00 8.88 89 VAL B N 1
ATOM 1638 C CA . VAL B 1 89 ? 3.463 18.396 -8.483 1.00 9.06 89 VAL B CA 1
ATOM 1639 C C . VAL B 1 89 ? 3.140 19.266 -7.305 1.00 8.00 89 VAL B C 1
ATOM 1640 O O . VAL B 1 89 ? 2.048 19.225 -6.756 1.00 8.25 89 VAL B O 1
ATOM 1644 N N . PHE B 1 90 ? 4.114 20.066 -6.917 1.00 7.33 90 PHE B N 1
ATOM 1645 C CA . PHE B 1 90 ? 3.958 20.943 -5.762 1.00 6.91 90 PHE B CA 1
ATOM 1646 C C . PHE B 1 90 ? 2.880 22.008 -6.000 1.00 7.25 90 PHE B C 1
ATOM 1647 O O . PHE B 1 90 ? 2.039 22.280 -5.153 1.00 7.97 90 PHE B O 1
ATOM 1655 N N . GLN B 1 91 ? 2.886 22.622 -7.185 1.00 7.75 91 GLN B N 1
ATOM 1656 C CA . GLN B 1 91 ? 1.899 23.629 -7.497 1.00 8.57 91 GLN B CA 1
ATOM 1657 C C . GLN B 1 91 ? 0.518 23.002 -7.488 1.00 9.26 91 GLN B C 1
ATOM 1658 O O . GLN B 1 91 ? -0.461 23.598 -7.058 1.00 10.06 91 GLN B O 1
ATOM 1664 N N . PHE B 1 92 ? 0.369 21.804 -8.020 1.00 8.63 92 PHE B N 1
ATOM 1665 C CA . PHE B 1 92 ? -0.946 21.180 -8.053 1.00 9.41 92 PHE B CA 1
ATOM 1666 C C . PHE B 1 92 ? -1.493 21.049 -6.642 1.00 9.62 92 PHE B C 1
ATOM 1667 O O . PHE B 1 92 ? -2.688 21.270 -6.427 1.00 11.39 92 PHE B O 1
ATOM 1675 N N . SER B 1 93 ? -0.642 20.713 -5.669 1.00 8.41 93 SER B N 1
ATOM 1676 C CA . SER B 1 93 ? -1.069 20.520 -4.287 1.00 8.72 93 SER B CA 1
ATOM 1677 C C . SER B 1 93 ? -1.278 21.853 -3.561 1.00 10.13 93 SER B C 1
ATOM 1678 O O . SER B 1 93 ? -1.926 21.938 -2.526 1.00 16.03 93 SER B O 1
ATOM 1681 N N . GLY B 1 94 ? -0.662 22.912 -4.120 1.00 8.29 94 GLY B N 1
ATOM 1682 C CA . GLY B 1 94 ? -0.822 24.235 -3.525 1.00 9.04 94 GLY B CA 1
ATOM 1683 C C . GLY B 1 94 ? 0.318 24.567 -2.558 1.00 7.92 94 GLY B C 1
ATOM 1684 O O . GLY B 1 94 ? 0.140 25.258 -1.563 1.00 8.42 94 GLY B O 1
ATOM 1685 N N . LEU B 1 95 ? 1.445 23.906 -2.877 1.00 7.52 95 LEU B N 1
ATOM 1686 C CA . LEU B 1 95 ? 2.599 24.024 -1.990 1.00 7.87 95 LEU B CA 1
ATOM 1687 C C . LEU B 1 95 ? 3.546 25.143 -2.432 1.00 7.51 95 LEU B C 1
ATOM 1688 O O . LEU B 1 95 ? 4.720 25.180 -2.085 1.00 7.63 95 LEU B O 1
ATOM 1693 N N . GLY B 1 96 ? 3.007 26.055 -3.263 1.00 7.59 96 GLY B N 1
ATOM 1694 C CA . GLY B 1 96 ? 3.826 27.160 -3.750 1.00 8.32 96 GLY B CA 1
ATOM 1695 C C . GLY B 1 96 ? 4.529 27.890 -2.601 1.00 7.80 96 GLY B C 1
ATOM 1696 O O . GLY B 1 96 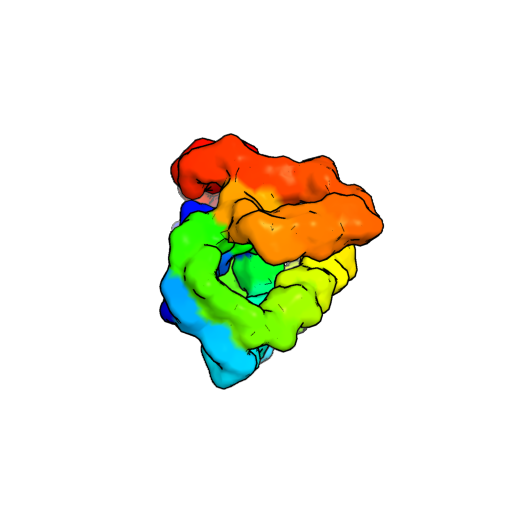? 5.698 28.249 -2.680 1.00 9.22 96 GLY B O 1
ATOM 1697 N N . PRO B 1 97 ? 3.855 28.116 -1.482 1.00 7.39 97 PRO B N 1
ATOM 1698 C CA . PRO B 1 97 ? 4.493 28.885 -0.414 1.00 8.45 97 PRO B CA 1
ATOM 1699 C C . PRO B 1 97 ? 5.700 28.164 0.209 1.00 8.79 97 PRO B C 1
ATOM 1700 O O . PRO B 1 97 ? 6.452 28.727 0.993 1.00 11.29 97 PRO B O 1
ATOM 1704 N N . TRP B 1 98 ? 5.861 26.869 -0.132 1.00 7.76 98 TRP B N 1
ATOM 1705 C CA . TRP B 1 98 ? 6.953 26.115 0.469 1.00 7.33 98 TRP B CA 1
ATOM 1706 C C . TRP B 1 98 ? 8.131 25.972 -0.497 1.00 7.64 98 TRP B C 1
ATOM 1707 O O . TRP B 1 98 ? 9.185 25.443 -0.170 1.00 8.22 98 TRP B O 1
ATOM 1718 N N . MET B 1 99 ? 7.906 26.431 -1.743 1.00 7.53 99 MET B N 1
ATOM 1719 C CA . MET B 1 99 ? 8.928 26.407 -2.774 1.00 7.53 99 MET B CA 1
ATOM 1720 C C . MET B 1 99 ? 9.739 27.699 -2.807 1.00 8.35 99 MET B C 1
ATOM 1721 O O . MET B 1 99 ? 9.241 28.798 -2.603 1.00 11.19 99 MET B O 1
ATOM 1726 N N . MET B 1 100 ? 11.053 27.516 -3.019 1.00 8.19 100 MET B N 1
ATOM 1727 C CA . MET B 1 100 ? 11.863 28.705 -3.168 1.00 10.00 100 MET B CA 1
ATOM 1728 C C . MET B 1 100 ? 13.055 28.409 -4.065 1.00 7.87 100 MET B C 1
ATOM 1729 O O . MET B 1 100 ? 13.596 27.309 -4.091 1.00 8.31 100 MET B O 1
ATOM 1734 N N . ASP B 1 101 ? 13.438 29.421 -4.851 1.00 8.52 101 ASP B N 1
ATOM 1735 C CA . ASP B 1 101 ? 14.662 29.342 -5.632 1.00 10.22 101 ASP B CA 1
ATOM 1736 C C . ASP B 1 101 ? 15.775 30.191 -5.019 1.00 9.87 101 ASP B C 1
ATOM 1737 O O . ASP B 1 101 ? 15.726 31.415 -4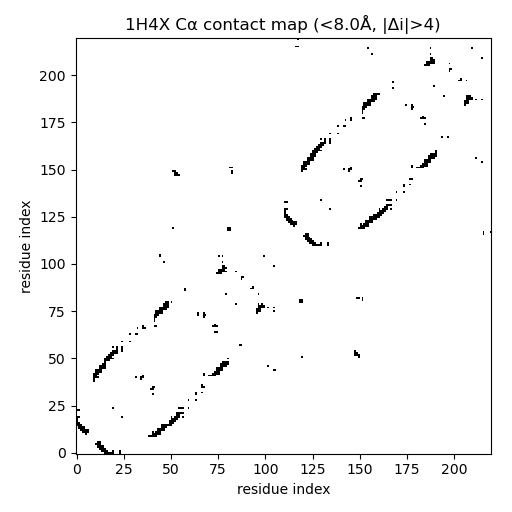.985 1.00 10.81 101 ASP B O 1
ATOM 1742 N N . ALA B 1 102 ? 16.789 29.490 -4.482 1.00 9.96 102 ALA B N 1
ATOM 1743 C CA . ALA B 1 102 ? 17.956 30.204 -4.010 1.00 10.68 102 ALA B CA 1
ATOM 1744 C C . ALA B 1 102 ? 19.125 29.240 -3.849 1.00 11.43 102 ALA B C 1
ATOM 1745 O O . ALA B 1 102 ? 19.023 28.046 -4.087 1.00 12.20 102 ALA B O 1
ATOM 1747 N N . THR B 1 103 ? 20.280 29.809 -3.487 1.00 11.76 103 THR B N 1
ATOM 1748 C CA . THR B 1 103 ? 21.403 28.953 -3.150 1.00 12.51 103 THR B CA 1
ATOM 1749 C C . THR B 1 103 ? 21.118 28.213 -1.850 1.00 11.97 103 THR B C 1
ATOM 1750 O O . THR B 1 103 ? 20.349 28.657 -1.010 1.00 11.68 103 THR B O 1
ATOM 1754 N N . GLU B 1 104 ? 21.778 27.067 -1.720 1.00 13.24 104 GLU B N 1
ATOM 1755 C CA . GLU B 1 104 ? 21.671 26.337 -0.513 1.00 12.96 104 GLU B CA 1
ATOM 1756 C C . GLU B 1 104 ? 22.085 27.109 0.755 1.00 11.83 104 GLU B C 1
ATOM 1757 O O . GLU B 1 104 ? 21.431 27.120 1.801 1.00 13.64 104 GLU B O 1
ATOM 1763 N N . GLU B 1 105 ? 23.183 27.883 0.646 1.00 13.11 105 GLU B N 1
ATOM 1764 C CA . GLU B 1 105 ? 23.636 28.701 1.786 1.00 13.43 105 GLU B CA 1
ATOM 1765 C C . GLU B 1 105 ? 22.622 29.728 2.168 1.00 11.46 105 GLU B C 1
ATOM 1766 O O . GLU B 1 105 ? 22.380 29.967 3.344 1.00 13.32 105 GLU B O 1
ATOM 1772 N N . GLU B 1 106 ? 21.975 30.369 1.167 1.00 10.67 106 GLU B N 1
ATOM 1773 C CA . GLU B 1 106 ? 20.947 31.343 1.503 1.00 10.17 106 GLU B CA 1
ATOM 1774 C C . GLU B 1 106 ? 19.786 30.687 2.249 1.00 9.35 106 GLU B C 1
ATOM 1775 O O . GLU B 1 106 ? 19.248 31.223 3.209 1.00 11.30 106 GLU B O 1
ATOM 1781 N N . ALA B 1 107 ? 19.359 29.490 1.788 1.00 10.66 107 ALA B N 1
ATOM 1782 C CA . ALA B 1 107 ? 18.258 28.779 2.412 1.00 11.18 107 ALA B CA 1
ATOM 1783 C C . ALA B 1 107 ? 18.611 28.399 3.860 1.00 11.26 107 ALA B C 1
ATOM 1784 O O . ALA B 1 107 ? 17.837 28.586 4.778 1.00 13.27 107 ALA B O 1
ATOM 1786 N N . ILE B 1 108 ? 19.828 27.878 4.055 1.00 11.96 108 ILE B N 1
ATOM 1787 C CA . ILE B 1 108 ? 20.291 27.473 5.373 1.00 13.70 108 ILE B CA 1
ATOM 1788 C C . ILE B 1 108 ? 20.387 28.662 6.337 1.00 14.08 108 ILE B C 1
ATOM 1789 O O . ILE B 1 108 ? 19.935 28.594 7.488 1.00 16.16 108 ILE B O 1
ATOM 1794 N N . ASP B 1 109 ? 20.910 29.793 5.834 1.00 14.56 109 ASP B N 1
ATOM 1795 C CA . ASP B 1 109 ? 20.977 31.008 6.629 1.00 16.97 109 ASP B CA 1
ATOM 1796 C C . ASP B 1 109 ? 19.617 31.500 7.063 1.00 16.48 109 ASP B C 1
ATOM 1797 O O . ASP B 1 109 ? 19.439 31.984 8.186 1.00 18.60 109 ASP B O 1
ATOM 1802 N N . ARG B 1 110 ? 18.635 31.383 6.180 1.00 17.51 110 ARG B N 1
ATOM 1803 C CA . ARG B 1 110 ? 17.323 31.828 6.627 1.00 19.49 110 ARG B CA 1
ATOM 1804 C C . ARG B 1 110 ? 16.794 30.947 7.758 1.00 19.08 110 ARG B C 1
ATOM 1805 O O . ARG B 1 110 ? 16.160 31.410 8.697 1.00 21.28 110 ARG B O 1
ATOM 1813 N N . VAL B 1 111 ? 17.064 29.651 7.746 1.00 18.14 111 VAL B N 1
ATOM 1814 C CA . VAL B 1 111 ? 16.659 28.776 8.883 1.00 19.24 111 VAL B CA 1
ATOM 1815 C C . VAL B 1 111 ? 17.335 29.184 10.192 1.00 21.33 111 VAL B C 1
ATOM 1816 O O . VAL B 1 111 ? 16.683 29.281 11.258 1.00 22.65 111 VAL B O 1
ATOM 1820 N N . ARG B 1 112 ? 18.635 29.443 10.108 1.00 22.71 112 ARG B N 1
ATOM 1821 C CA . ARG B 1 112 ? 19.395 29.995 11.223 1.00 25.07 112 ARG B CA 1
ATOM 1822 C C . ARG B 1 112 ? 18.716 31.235 11.809 1.00 26.39 112 ARG B C 1
ATOM 1823 O O . ARG B 1 112 ? 18.599 31.400 13.016 1.00 28.40 112 ARG B O 1
#

Nearest PDB structures (foldseek):
  1h4x-assembly2_B  TM=9.871E-01  e=1.970E-20  Lysinibacillus sphaericus
  1h4y-assembly2_B  TM=9.389E-01  e=6.600E-19  Lysinibacillus sphaericus
  1h4z-assembly1_A  TM=9.585E-01  e=1.067E-17  Lysinibacillus sphaericus
  1th8-assembly1_B  TM=8.489E-01  e=1.066E-09  Geobacillus stearothermophilus
  1vc1-assembly1_B  TM=7.515E-01  e=1.781E-06  Thermotoga maritima

Organism: Lysinibacillus sphaericus (NCBI:txid1421)

Radius of gyration: 20.84 Å; Cα contacts (8 Å, |Δi|>4): 361; chains: 2; bounding box: 33×30×64 Å

Secondary structure (DSSP, 8-state):
-EEEEEEETTEEEEEEEEEE-HHHHHHHHHHHHHHHHHTS-SEEEEEEEEEEEE--HHHHHHHHHHHHHTTT-EEEEES--HHHHHHHHHTT-GGGEE-S-HHHHHHHT-/-EEEEEEETTEEEEEE-EEE-HHHHHHHHHHHHHHHHHTS-SEEEEE-TTEEEE--HHHHHHHHHHHHHHTT-EEEEES--HHHHHHHHHHT-GGGEE---HHHHHHHH-

B-factor: mean 14.51, std 8.67, range [3.24, 50.79]

Solvent-accessible surface area: 11852 Å² total

Foldseek 3Di:
DWDFDCPDQQETETGAAEEAEPVNLVVCLVVLLVCLVVVRHQEYEYAQQHYPYYYCNVVSQVVSVVSNVVVVGAYADERHDVVVVVVCVVVVNVVRYDYDDPVVVVVVVD/DWDWADPDQQEIEIEAAEEEEVVNLVVLLVVLLVCLVVVRHQEYEYACPHHPYYYCVQCSQVVVVVSNVVVVGYYADEPDDPVVVVVCVVVPNVVRYDYDDPVVVVVVVD

Sequence (220 aa):
AFQLEMVTRETVVIRLFGELDHHAVEQIRAKISTAIFQGAVTTIIWNFERLSFMDSGVGLVLGRMRELEAVAGRTILLNPSPTMRKVFQFSGLGPWMMDATEEEAIDRVRAFQLEMVTRETVVIRLFGELDHHAVEQIRAKISTAIFQGAVTTIIWNFERLSFMDSGVGLVLGRMRELEAVAGRTILLNPSPTMRKVFQFSGLGPWMMDATEEEAIDRVR

InterPro domains:
  IPR002645 STAS domain [PF01740] (8-106)
  IPR002645 STAS domain [PS50801] (13-95)
  IPR003658 Anti-sigma factor antagonist [TIGR00377] (1-104)
  IPR014237 Anti-sigma F factor antagonist [TIGR02886] (8-108)
  IPR036513 STAS domain superfamily [G3DSA:3.30.750.24] (1-117)
  IPR036513 STAS domain superfamily [SSF52091] (8-103)

CATH classification: 3.30.750.24